Protein AF-A0A351IW22-F1 (afdb_monomer_lite)

Radius of gyration: 21.83 Å; chains: 1; bounding box: 52×50×60 Å

pLDDT: mean 82.29, std 18.1, range [26.94, 98.44]

Secondary structure (DSSP, 8-state):
--TTTT----PPPPPPPPPP----SSSS-PPPHHHHHHHHHSPPPP-HHHHHHHHTTTSSTTTSS-SSS---PPPHHHHHHHHHHHH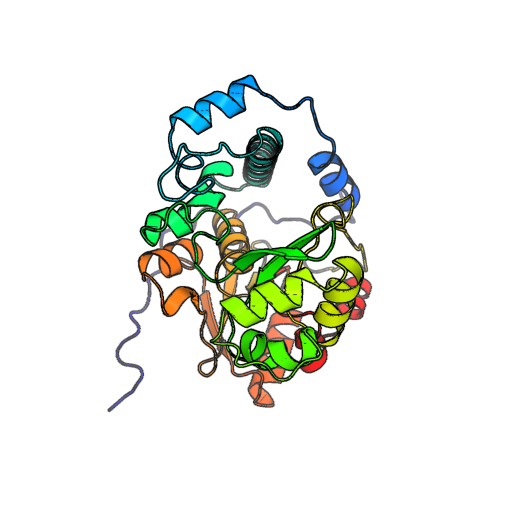HHHHTTPPP--HHHHHHHHHHHTT----TTB-TTSSEEEEEETTEEEEEE--SHHHHHTHHHHHTS---TT-HHHHHHHHTTS-HHHHHHHHHHHT--EE-TT-S-SSS------PPP----SS-EEEE---TTHHHHHHHHHHHTT-EEEEEE-SSS--GGGGS-HHHHHHHHTT-EEEE--TTSHHHHHHHHHHHHH-SEEE--S-THHHHHTT--HHHHHHHT-

Sequence (314 aa):
MDPLRGYSEVRPGPNPAPPRCYRPVGMDGGPDPVRLLEDLLAGGPVDEAGASEICDNGVDDDLTGPADGAARQAPAAIVDVMRRLADHYVALGGDPTDGPALLGERAALAGMGRRGATSVGGNAYLMVAGEGVVCVNLARPDDLAALPALLGADVDPTDWRSVERLIGRLDSAELAGRADLLGVPLGVPGTAPTRPATVTVGGTSPRCSDRPLVVELGSLWAAPLCGDLLRRAGCRVVKVESRARPDGARSGPASFFDLLNTGKESVVVDPSAADGLEAVQRLVSAADVVVESSRPRVMGQWGIDVEALVDAGT

Structure (mmCIF, N/CA/C/O backbone):
data_AF-A0A351IW22-F1
#
_entry.id   AF-A0A351IW22-F1
#
loop_
_atom_site.group_PDB
_atom_site.id
_atom_site.type_symbol
_atom_site.label_atom_id
_atom_site.label_alt_id
_atom_site.label_comp_id
_atom_site.label_asym_id
_atom_site.label_entity_id
_atom_site.label_seq_id
_atom_site.pdbx_PDB_ins_code
_atom_site.Cartn_x
_atom_site.Cartn_y
_atom_site.Cartn_z
_atom_site.occupancy
_atom_site.B_iso_or_equiv
_atom_site.auth_seq_id
_atom_site.auth_comp_id
_atom_site.auth_asym_id
_atom_site.auth_atom_id
_atom_site.pdbx_PDB_model_num
ATOM 1 N N . MET A 1 1 ? 17.469 -17.979 30.697 1.00 37.53 1 MET A N 1
ATOM 2 C CA . MET A 1 1 ? 17.604 -16.578 30.255 1.00 37.53 1 MET A CA 1
ATOM 3 C C . MET A 1 1 ? 16.258 -16.171 29.705 1.00 37.53 1 MET A C 1
ATOM 5 O O . MET A 1 1 ? 15.756 -16.863 28.833 1.00 37.53 1 MET A O 1
ATOM 9 N N . ASP A 1 2 ? 15.647 -15.154 30.297 1.00 32.22 2 ASP A N 1
ATOM 10 C CA . ASP A 1 2 ? 14.326 -14.652 29.924 1.00 32.22 2 ASP A CA 1
ATOM 11 C C . ASP A 1 2 ? 14.422 -13.864 28.598 1.00 32.22 2 ASP A C 1
ATOM 13 O O . ASP A 1 2 ? 15.150 -12.866 28.557 1.00 32.22 2 ASP A O 1
ATOM 17 N N . PRO A 1 3 ? 13.762 -14.307 27.510 1.00 32.28 3 PRO A N 1
ATOM 18 C CA . PRO A 1 3 ? 13.861 -13.680 26.193 1.00 32.28 3 PRO A CA 1
ATOM 19 C C . PRO A 1 3 ? 13.107 -12.341 26.084 1.00 32.28 3 PRO A C 1
ATOM 21 O O . PRO A 1 3 ? 13.107 -11.742 25.013 1.00 32.28 3 PRO A O 1
ATOM 24 N N . LEU A 1 4 ? 12.482 -11.848 27.163 1.00 32.12 4 LEU A N 1
ATOM 25 C CA . LEU A 1 4 ? 11.698 -10.604 27.167 1.00 32.12 4 LEU A CA 1
ATOM 26 C C . LEU A 1 4 ? 12.421 -9.403 27.797 1.00 32.12 4 LEU A C 1
ATOM 28 O O . LEU A 1 4 ? 11.861 -8.311 27.877 1.00 32.12 4 LEU A O 1
ATOM 32 N N . ARG A 1 5 ? 13.687 -9.554 28.203 1.00 28.52 5 ARG A N 1
ATOM 33 C CA . ARG A 1 5 ? 14.433 -8.553 28.989 1.00 28.52 5 ARG A CA 1
ATOM 34 C C . ARG A 1 5 ? 14.930 -7.311 28.215 1.00 28.52 5 ARG A C 1
ATOM 36 O O . ARG A 1 5 ? 15.905 -6.695 28.636 1.00 28.52 5 ARG A O 1
ATOM 43 N N . GLY A 1 6 ? 14.285 -6.948 27.103 1.00 29.22 6 GLY A N 1
ATOM 44 C CA . GLY A 1 6 ? 14.699 -5.851 26.212 1.00 29.22 6 GLY A CA 1
ATOM 45 C C . GLY A 1 6 ? 13.606 -4.859 25.797 1.00 29.22 6 GLY A C 1
ATOM 46 O O . GLY A 1 6 ? 13.921 -3.899 25.103 1.00 29.22 6 GLY A O 1
ATOM 47 N N . TYR A 1 7 ? 12.349 -5.042 26.211 1.00 26.94 7 TYR A N 1
ATOM 48 C CA . TYR A 1 7 ? 11.285 -4.080 25.908 1.00 26.94 7 TYR A CA 1
ATOM 49 C C . TYR A 1 7 ? 11.124 -3.114 27.083 1.00 26.94 7 TYR A C 1
ATOM 51 O O . TYR A 1 7 ? 10.618 -3.483 28.139 1.00 26.94 7 TYR A O 1
ATOM 59 N N . SER A 1 8 ? 11.602 -1.879 26.923 1.00 35.28 8 SER A N 1
ATOM 60 C CA . SER A 1 8 ? 11.309 -0.801 27.867 1.00 35.28 8 SER A CA 1
ATOM 61 C C . SER A 1 8 ? 9.820 -0.471 27.814 1.00 35.28 8 SER A C 1
ATOM 63 O O . SER A 1 8 ? 9.296 -0.204 26.733 1.00 35.28 8 SER A O 1
ATOM 65 N N . GLU A 1 9 ? 9.160 -0.447 28.972 1.00 32.38 9 GLU A N 1
ATOM 66 C CA . GLU A 1 9 ? 7.841 0.165 29.136 1.00 32.38 9 GLU A CA 1
ATOM 67 C C . GLU A 1 9 ? 7.897 1.610 28.618 1.00 32.38 9 GLU A C 1
ATOM 69 O O . GLU A 1 9 ? 8.498 2.493 29.238 1.00 32.38 9 GLU A O 1
ATOM 74 N N . VAL A 1 10 ? 7.302 1.857 27.450 1.00 36.22 10 VAL A N 1
ATOM 75 C CA . VAL A 1 10 ? 7.142 3.210 26.919 1.00 36.22 10 VAL A CA 1
ATOM 76 C C . VAL A 1 10 ? 6.058 3.886 27.749 1.00 36.22 10 VAL A C 1
ATOM 78 O O . VAL A 1 10 ? 4.883 3.531 27.674 1.00 36.22 10 VAL A O 1
ATOM 81 N N . ARG A 1 11 ? 6.459 4.853 28.579 1.00 30.36 11 ARG A N 1
ATOM 82 C CA . ARG A 1 11 ? 5.511 5.713 29.292 1.00 30.36 11 ARG A CA 1
ATOM 83 C C . ARG A 1 11 ? 4.732 6.538 28.261 1.00 30.36 11 ARG A C 1
ATOM 85 O O . ARG A 1 11 ? 5.374 7.197 27.442 1.00 30.36 11 ARG A O 1
ATOM 92 N N . PRO A 1 12 ? 3.389 6.544 28.291 1.00 34.59 12 PRO A N 1
ATOM 93 C CA . PRO A 1 12 ? 2.614 7.395 27.401 1.00 34.59 12 PRO A CA 1
ATOM 94 C C . PRO A 1 12 ? 2.952 8.863 27.688 1.00 34.59 12 PRO A C 1
ATOM 96 O O . PRO A 1 12 ? 2.937 9.300 28.841 1.00 34.59 12 PRO A O 1
ATOM 99 N N . GLY A 1 13 ? 3.294 9.616 26.638 1.00 38.44 13 GLY A N 1
ATOM 100 C CA . GLY A 1 13 ? 3.386 11.074 26.704 1.00 38.44 13 GLY A CA 1
ATOM 101 C C . GLY A 1 13 ? 2.034 11.703 27.079 1.00 38.44 13 GLY A C 1
ATOM 102 O O . GLY A 1 13 ? 1.017 11.003 27.097 1.00 38.44 13 GLY A O 1
ATOM 103 N N . PRO A 1 14 ? 1.995 13.008 27.405 1.00 34.69 14 PRO A N 1
ATOM 104 C CA . PRO A 1 14 ? 0.752 13.688 27.752 1.00 34.69 14 PRO A CA 1
ATOM 105 C C . PRO A 1 14 ? -0.266 13.503 26.624 1.00 34.69 14 PRO A C 1
ATOM 107 O O . PRO A 1 14 ? -0.016 13.874 25.479 1.00 34.69 14 PRO A O 1
ATOM 110 N N . ASN A 1 15 ? -1.389 12.872 26.962 1.00 41.12 15 ASN A N 1
ATOM 111 C CA . ASN A 1 15 ? -2.460 12.579 26.024 1.00 41.12 15 ASN A CA 1
ATOM 112 C C . ASN A 1 15 ? -3.023 13.922 25.521 1.00 41.12 15 ASN A C 1
ATOM 114 O O . ASN A 1 15 ? -3.477 14.711 26.359 1.00 41.12 15 ASN A O 1
ATOM 118 N N . PRO A 1 16 ? -2.985 14.231 24.211 1.00 46.16 16 PRO A N 1
ATOM 119 C CA . PRO A 1 16 ? -3.742 15.361 23.693 1.00 46.16 16 PRO A CA 1
ATOM 120 C C . PRO A 1 16 ? -5.218 15.175 24.065 1.00 46.16 16 PRO A C 1
ATOM 122 O O . PRO A 1 16 ? -5.679 14.048 24.273 1.00 46.16 16 PRO A O 1
ATOM 125 N N . ALA A 1 17 ? -5.949 16.285 24.210 1.00 43.16 17 ALA A N 1
ATOM 126 C CA . ALA A 1 17 ? -7.387 16.228 24.450 1.00 43.16 17 ALA A CA 1
ATOM 127 C C . ALA A 1 17 ? -8.017 15.252 23.440 1.00 43.16 17 ALA A C 1
ATOM 129 O O . ALA A 1 17 ? -7.645 15.307 22.264 1.00 43.16 17 ALA A O 1
ATOM 130 N N . PRO A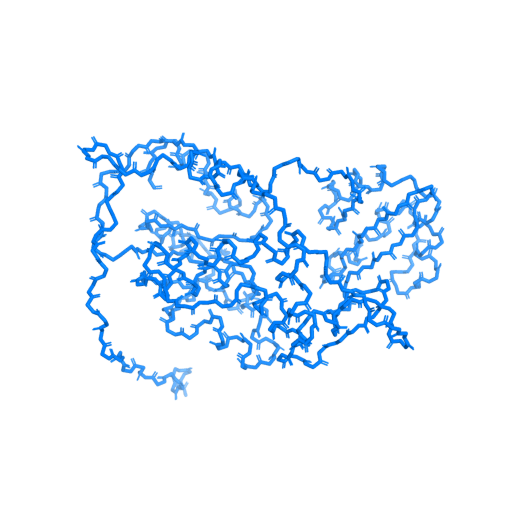 1 18 ? -8.899 14.336 23.882 1.00 40.59 18 PRO A N 1
ATOM 131 C CA . PRO A 1 18 ? -9.458 13.337 22.986 1.00 40.59 18 PRO A CA 1
ATOM 132 C C . PRO A 1 18 ? -10.090 14.056 21.790 1.00 40.59 18 PRO A C 1
ATOM 134 O O . PRO A 1 18 ? -10.769 15.074 21.999 1.00 40.59 18 PRO A O 1
ATOM 137 N N . PRO A 1 19 ? -9.851 13.586 20.551 1.00 44.28 19 PRO A N 1
ATOM 138 C CA . PRO A 1 19 ? -10.550 14.133 19.403 1.00 44.28 19 PRO A CA 1
ATOM 139 C C . PRO A 1 19 ? -12.048 14.075 19.703 1.00 44.28 19 PRO A C 1
ATOM 141 O O . PRO A 1 19 ? -12.539 13.136 20.334 1.00 44.28 19 PRO A O 1
ATOM 144 N N . ARG A 1 20 ? -12.785 15.121 19.319 1.00 46.03 20 ARG A N 1
ATOM 145 C CA . ARG A 1 20 ? -14.245 15.071 19.397 1.00 46.03 20 ARG A CA 1
ATOM 146 C C . ARG A 1 20 ? -14.670 13.833 18.617 1.00 46.03 20 ARG A C 1
ATOM 148 O O . ARG 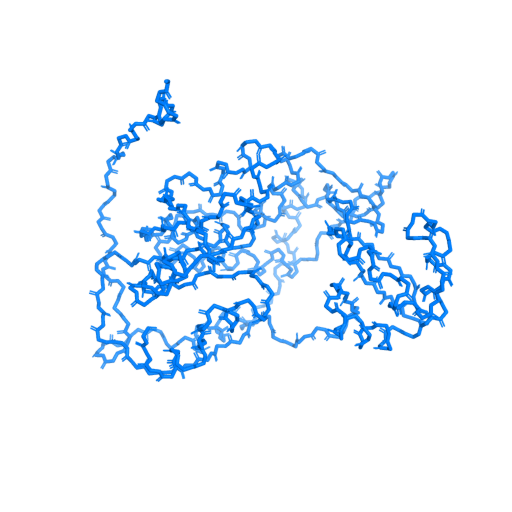A 1 20 ? -14.360 13.758 17.435 1.00 46.03 20 ARG A O 1
ATOM 155 N N . CYS A 1 21 ? -15.314 12.901 19.316 1.00 42.38 21 CYS A N 1
ATOM 156 C CA . CYS A 1 21 ? -15.931 11.682 18.806 1.00 42.38 21 CYS A CA 1
ATOM 157 C C . CYS A 1 21 ? -16.249 11.816 17.307 1.00 42.38 21 CYS A C 1
ATOM 159 O O . CYS A 1 21 ? -17.119 12.612 16.937 1.00 42.38 21 CYS A O 1
ATOM 161 N N . TYR A 1 22 ? -15.518 11.100 16.448 1.00 42.47 22 TYR A N 1
ATOM 162 C CA . TYR A 1 22 ? -15.930 10.954 15.058 1.00 42.47 22 TYR A CA 1
ATOM 163 C C . TYR A 1 22 ? -17.257 10.199 15.098 1.00 42.47 22 TYR A C 1
ATOM 165 O O . TYR A 1 22 ? -17.307 9.049 15.528 1.00 42.47 22 TYR A O 1
ATOM 173 N N . ARG A 1 23 ? -18.349 10.886 14.753 1.00 44.62 23 ARG A N 1
ATOM 174 C CA . ARG A 1 23 ? -19.702 10.325 14.736 1.00 44.62 23 ARG A CA 1
ATOM 175 C C . ARG A 1 23 ? -20.027 9.903 13.299 1.00 44.62 23 ARG A C 1
ATOM 177 O O . ARG A 1 23 ? -20.232 10.794 12.472 1.00 44.62 23 ARG A O 1
ATOM 184 N N . PRO A 1 24 ? -20.085 8.596 12.984 1.00 35.41 24 PRO A N 1
ATOM 185 C CA . PRO A 1 24 ? -20.547 8.123 11.680 1.00 35.41 24 PRO A CA 1
ATOM 186 C C . PRO A 1 24 ? -22.014 8.531 11.450 1.00 35.41 24 PRO A C 1
ATOM 188 O O . PRO A 1 24 ? -22.782 8.695 12.402 1.00 35.41 24 PRO A O 1
ATOM 191 N N . VAL A 1 25 ? -22.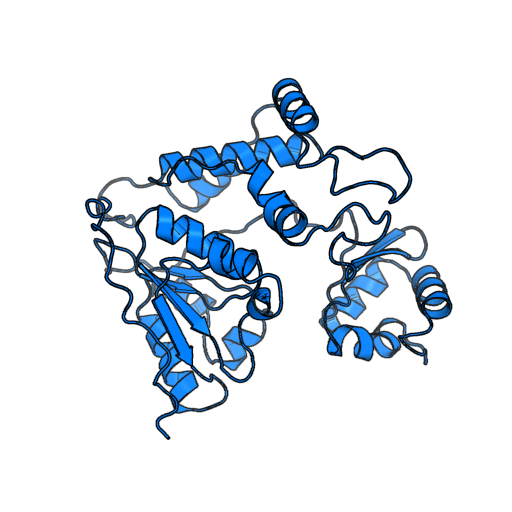419 8.740 10.193 1.00 50.09 25 VAL A N 1
ATOM 192 C CA . VAL A 1 25 ? -23.708 9.376 9.864 1.00 50.09 25 VAL A CA 1
ATOM 193 C C . VAL A 1 25 ? -24.894 8.413 9.912 1.00 50.09 25 VAL A C 1
ATOM 195 O O . VAL A 1 25 ? -24.891 7.345 9.314 1.00 50.09 25 VAL A O 1
ATOM 198 N N . GLY A 1 26 ? -25.944 8.909 10.570 1.00 36.06 26 GLY A N 1
ATOM 199 C CA . GLY A 1 26 ? -27.326 8.420 10.604 1.00 36.06 26 GLY A CA 1
ATOM 200 C C . GLY A 1 26 ? -28.240 9.309 11.464 1.00 36.06 26 GLY A C 1
ATOM 201 O O . GLY A 1 26 ? -29.450 9.103 11.478 1.00 36.06 26 GLY A O 1
ATOM 202 N N . MET A 1 27 ? -27.676 10.307 12.168 1.00 41.50 27 MET A N 1
ATOM 203 C CA . MET A 1 27 ? -28.431 11.185 13.070 1.00 41.50 27 MET A CA 1
ATOM 204 C C . MET A 1 27 ? -28.250 12.699 12.820 1.00 41.50 27 MET A C 1
ATOM 206 O O . MET A 1 27 ? -29.247 13.383 12.965 1.00 41.50 27 MET A O 1
ATOM 210 N N . ASP A 1 28 ? -27.097 13.250 12.378 1.00 37.81 28 ASP A N 1
ATOM 211 C CA . ASP A 1 28 ? -26.916 14.731 12.303 1.00 37.81 28 ASP A CA 1
ATOM 212 C C . ASP A 1 28 ? -25.873 15.266 11.260 1.00 37.81 28 ASP A C 1
ATOM 214 O O . ASP A 1 28 ? -25.008 16.068 11.601 1.00 37.81 28 ASP A O 1
ATOM 218 N N . GLY A 1 29 ? -25.912 14.877 9.974 1.00 47.31 29 GLY A N 1
ATOM 219 C CA . GLY A 1 29 ? -25.274 15.682 8.897 1.00 47.31 29 GLY A CA 1
ATOM 220 C C . GLY A 1 29 ? -23.735 15.672 8.731 1.00 47.31 29 GLY A C 1
ATOM 221 O O . GLY A 1 29 ? -23.162 16.711 8.405 1.00 47.31 29 GLY A O 1
ATOM 222 N N . GLY A 1 30 ? -23.053 14.533 8.901 1.00 47.16 30 GLY A N 1
ATOM 223 C CA . GLY A 1 30 ? -21.652 14.375 8.453 1.00 47.16 30 GLY A CA 1
ATOM 224 C C . GLY A 1 30 ? -21.514 14.184 6.925 1.00 47.16 30 GLY A C 1
ATOM 225 O O . GLY A 1 30 ? -22.526 13.986 6.248 1.00 47.16 30 GLY A O 1
ATOM 226 N N . PRO A 1 31 ? -20.290 14.254 6.360 1.00 55.88 31 PRO A N 1
ATOM 227 C CA . PRO A 1 31 ? -20.078 14.162 4.915 1.00 55.88 31 PRO A CA 1
ATOM 228 C C . PRO A 1 31 ? -20.329 12.738 4.397 1.00 55.88 31 PRO A C 1
ATOM 230 O O . PRO A 1 31 ? -19.833 11.764 4.958 1.00 55.88 31 PRO A O 1
ATOM 233 N N . ASP A 1 32 ? -21.096 12.628 3.312 1.00 72.50 32 ASP A N 1
ATOM 234 C CA . ASP A 1 32 ? -21.257 11.397 2.530 1.00 72.50 32 ASP A CA 1
ATOM 235 C C . ASP A 1 32 ? -19.873 10.949 2.013 1.00 72.50 32 ASP A C 1
ATOM 237 O O . ASP A 1 32 ? -19.195 11.758 1.379 1.00 72.50 32 ASP A O 1
ATOM 241 N N . PRO A 1 33 ? -19.412 9.710 2.283 1.00 75.62 33 PRO A N 1
ATOM 242 C CA . PRO A 1 33 ? -18.072 9.263 1.900 1.00 75.62 33 PRO A CA 1
ATOM 243 C C . PRO A 1 33 ? -17.868 9.218 0.380 1.00 75.62 33 PRO A C 1
ATOM 245 O O . PRO A 1 33 ? -16.750 9.434 -0.088 1.00 75.62 33 PRO A O 1
ATOM 248 N N . VAL A 1 34 ? -18.932 8.985 -0.397 1.00 80.56 34 VAL A N 1
ATOM 249 C CA . VAL A 1 34 ? -18.879 9.074 -1.861 1.00 80.56 34 VAL A CA 1
ATOM 250 C C . VAL A 1 34 ? -18.659 10.524 -2.257 1.00 80.56 34 VAL A C 1
ATOM 252 O O . VAL A 1 34 ? -17.732 10.814 -3.006 1.00 80.56 34 VAL A O 1
ATOM 255 N N . ARG A 1 35 ? -19.441 11.440 -1.682 1.00 78.25 35 ARG A N 1
ATOM 256 C CA . ARG A 1 35 ? -19.297 12.876 -1.932 1.00 78.25 35 ARG A CA 1
ATOM 257 C C . ARG A 1 35 ? -17.943 13.419 -1.479 1.00 78.25 35 ARG A C 1
ATOM 259 O O . ARG A 1 35 ? -17.370 14.236 -2.176 1.00 78.25 35 ARG A O 1
ATOM 266 N N . LEU A 1 36 ? -17.404 12.953 -0.354 1.00 74.19 36 LEU A N 1
ATOM 267 C CA . LEU A 1 36 ? -16.069 13.327 0.111 1.00 74.19 36 LEU A CA 1
ATOM 268 C C . LEU A 1 36 ? -15.004 12.899 -0.900 1.00 74.19 36 LEU A C 1
ATOM 270 O O . LEU A 1 36 ? -14.117 13.685 -1.216 1.00 74.19 36 LEU A O 1
ATOM 274 N N . LEU A 1 37 ? -15.093 11.674 -1.428 1.00 78.38 37 LEU A N 1
ATOM 275 C CA . LEU A 1 37 ? -14.201 11.248 -2.500 1.00 78.38 37 LEU A CA 1
ATOM 276 C C . LEU A 1 37 ? -14.419 12.093 -3.763 1.00 78.38 37 LEU A C 1
ATOM 278 O O . LEU A 1 37 ? -13.447 12.491 -4.392 1.00 78.38 37 LEU A O 1
ATOM 282 N N . GLU A 1 38 ? -15.661 12.389 -4.138 1.00 78.81 38 GLU A N 1
ATOM 283 C CA . GLU A 1 38 ? -15.951 13.261 -5.279 1.00 78.81 38 GLU A CA 1
ATOM 284 C C . GLU A 1 38 ? -15.365 14.661 -5.094 1.00 78.81 38 GLU A C 1
ATOM 286 O O . GLU A 1 38 ? -14.738 15.154 -6.021 1.00 78.81 38 GLU A O 1
ATOM 291 N N . ASP A 1 39 ? -15.480 15.260 -3.910 1.00 74.56 39 ASP A N 1
ATOM 292 C CA . ASP A 1 39 ? -14.909 16.567 -3.574 1.00 74.56 39 ASP A CA 1
ATOM 293 C C . ASP A 1 39 ? -13.367 16.520 -3.600 1.00 74.56 39 ASP A C 1
ATOM 295 O O . ASP A 1 39 ? -12.728 17.432 -4.124 1.00 74.56 39 ASP A O 1
ATOM 299 N N . LEU A 1 40 ? -12.758 15.426 -3.123 1.00 70.50 40 LEU A N 1
ATOM 300 C CA . LEU A 1 40 ? -11.310 15.188 -3.219 1.00 70.50 40 LEU A CA 1
ATOM 301 C C . LEU A 1 40 ? -10.827 15.030 -4.671 1.00 70.50 40 LEU A C 1
ATOM 303 O O . LEU A 1 40 ? -9.698 15.405 -4.994 1.00 70.50 40 LEU A O 1
ATOM 307 N N . LEU A 1 41 ? -11.659 14.448 -5.539 1.00 71.25 41 LEU A N 1
ATOM 308 C CA . LEU A 1 41 ? -11.358 14.212 -6.954 1.00 71.25 41 LEU A CA 1
ATOM 309 C C . LEU A 1 41 ? -11.797 15.355 -7.872 1.00 71.25 41 LEU A C 1
ATOM 311 O O . LEU A 1 41 ? -11.351 15.407 -9.021 1.00 71.25 41 LEU A O 1
ATOM 315 N N . ALA A 1 42 ? -12.662 16.251 -7.399 1.00 69.44 42 ALA A N 1
ATOM 316 C CA . ALA A 1 42 ? -13.115 17.428 -8.115 1.00 69.44 42 ALA A CA 1
ATOM 317 C C . ALA A 1 42 ? -11.927 18.386 -8.260 1.00 69.44 42 ALA A C 1
ATOM 319 O O . ALA A 1 42 ? -11.660 19.240 -7.418 1.00 69.44 42 ALA A O 1
ATOM 320 N N . GLY A 1 43 ? -11.159 18.193 -9.332 1.00 57.94 43 GLY A N 1
ATOM 321 C CA . GLY A 1 43 ? -10.003 19.018 -9.640 1.00 57.94 43 GLY A CA 1
ATOM 322 C C . GLY A 1 43 ? -10.404 20.485 -9.786 1.00 57.94 43 GLY A C 1
ATOM 323 O O . GLY A 1 43 ? -11.250 20.831 -10.611 1.00 57.94 43 GLY A O 1
ATOM 324 N N . GLY A 1 44 ? -9.763 21.353 -9.007 1.00 59.50 44 GLY A N 1
ATOM 325 C CA . GLY A 1 44 ? -9.579 22.743 -9.407 1.00 59.50 44 GLY A CA 1
ATOM 326 C C . GLY A 1 44 ? -8.556 22.834 -10.549 1.00 59.50 44 GLY A C 1
ATOM 327 O O . GLY A 1 44 ? -7.893 21.840 -10.861 1.00 59.50 44 GLY A O 1
ATOM 328 N N . PRO A 1 45 ? -8.408 24.002 -11.197 1.00 59.38 45 PRO A N 1
ATOM 329 C CA . PRO A 1 45 ? -7.279 24.227 -12.095 1.00 59.38 45 PRO A CA 1
ATOM 330 C C . PRO A 1 45 ? -5.969 23.915 -11.358 1.00 59.38 45 PRO A C 1
ATOM 332 O O . PRO A 1 45 ? -5.796 24.329 -10.212 1.00 59.38 45 PRO A O 1
ATOM 335 N N . VAL A 1 46 ? -5.077 23.164 -12.010 1.00 61.56 46 VAL A N 1
ATOM 336 C CA . VAL A 1 46 ? -3.756 22.839 -11.460 1.00 61.56 46 VAL A CA 1
ATOM 337 C C . VAL A 1 46 ? -3.002 24.144 -11.246 1.00 61.56 46 VAL A C 1
ATOM 339 O O . VAL A 1 46 ? -2.827 24.917 -12.189 1.00 61.56 46 VAL A O 1
ATOM 342 N N . ASP A 1 47 ? -2.563 24.396 -10.015 1.00 62.38 47 ASP A N 1
ATOM 343 C CA . ASP A 1 47 ? -1.685 25.526 -9.727 1.00 62.38 47 ASP A CA 1
ATOM 344 C C . ASP A 1 47 ? -0.262 25.212 -10.211 1.00 62.38 47 ASP A C 1
ATOM 346 O O . ASP A 1 47 ? 0.578 24.669 -9.488 1.00 62.38 47 ASP A O 1
ATOM 350 N N . GLU A 1 48 ? 0.002 25.536 -11.476 1.00 57.94 48 GLU A N 1
ATOM 351 C CA . GLU A 1 48 ? 1.323 25.371 -12.087 1.00 57.94 48 GLU A CA 1
ATOM 352 C C . GLU A 1 48 ? 2.393 26.257 -11.418 1.00 57.94 48 GLU A C 1
ATOM 354 O O . GLU A 1 48 ? 3.565 25.880 -11.393 1.00 57.94 48 GLU A O 1
ATOM 359 N N . ALA A 1 49 ? 2.012 27.400 -10.831 1.00 54.44 49 ALA A N 1
ATOM 360 C CA . ALA A 1 49 ? 2.948 28.330 -10.198 1.00 54.44 49 ALA A CA 1
ATOM 361 C C . ALA A 1 49 ? 3.425 27.809 -8.834 1.00 54.44 49 ALA A C 1
ATOM 363 O O . ALA A 1 49 ? 4.630 27.754 -8.581 1.00 54.44 49 ALA A O 1
ATOM 364 N N . GLY A 1 50 ? 2.503 27.337 -7.990 1.00 52.38 50 GLY A N 1
ATOM 365 C CA . GLY A 1 50 ? 2.840 26.714 -6.711 1.00 52.38 50 GLY A CA 1
ATOM 366 C C . GLY A 1 50 ? 3.592 25.388 -6.863 1.00 52.38 50 GLY A C 1
ATOM 367 O O . GLY A 1 50 ? 4.352 25.001 -5.972 1.00 52.38 50 GLY A O 1
ATOM 368 N N . ALA A 1 51 ? 3.399 24.646 -7.959 1.00 48.72 51 ALA A N 1
ATOM 369 C CA . ALA A 1 51 ? 4.161 23.424 -8.244 1.00 48.72 51 ALA A CA 1
ATOM 370 C C . ALA A 1 51 ? 5.648 23.704 -8.545 1.00 48.72 51 ALA A C 1
ATOM 372 O O . ALA A 1 51 ? 6.509 22.914 -8.156 1.00 48.72 51 ALA A O 1
ATOM 373 N N . SER A 1 52 ? 5.962 24.850 -9.160 1.00 50.34 52 SER A N 1
ATOM 374 C CA . SER A 1 52 ? 7.343 25.257 -9.452 1.00 50.34 52 SER A CA 1
ATOM 375 C C . SER A 1 52 ? 8.158 25.569 -8.185 1.00 50.34 52 SER A C 1
ATOM 377 O O . SER A 1 52 ? 9.338 25.240 -8.137 1.00 50.34 52 SER A O 1
ATOM 379 N N . GLU A 1 53 ? 7.550 26.136 -7.135 1.00 50.31 53 GLU A N 1
ATOM 380 C CA . GLU A 1 53 ? 8.253 26.485 -5.882 1.00 50.31 53 GLU A CA 1
ATOM 381 C C . GLU A 1 53 ? 8.699 25.265 -5.046 1.00 50.31 53 GLU A C 1
ATOM 383 O O . GLU A 1 53 ? 9.645 25.365 -4.268 1.00 50.31 53 GLU A O 1
ATOM 388 N N . ILE A 1 54 ? 8.058 24.094 -5.183 1.00 48.34 54 ILE A N 1
ATOM 389 C CA . ILE A 1 54 ? 8.523 22.849 -4.527 1.00 48.34 54 ILE A CA 1
ATOM 390 C C . ILE A 1 54 ? 9.666 22.198 -5.299 1.00 48.34 54 ILE A C 1
ATOM 392 O O . ILE A 1 54 ? 10.555 21.615 -4.676 1.00 48.34 54 ILE A O 1
ATOM 396 N N . CYS A 1 55 ? 9.678 22.339 -6.626 1.00 45.75 55 CYS A N 1
ATOM 397 C CA . CYS A 1 55 ? 10.802 21.885 -7.439 1.00 45.75 55 CYS A CA 1
ATOM 398 C C . CYS A 1 55 ? 12.104 22.566 -6.980 1.00 45.75 55 CYS A C 1
ATOM 400 O O . CYS A 1 55 ? 13.119 21.900 -6.810 1.00 45.75 55 CYS A O 1
ATOM 402 N N . ASP A 1 56 ? 12.039 23.849 -6.612 1.00 44.75 56 ASP A N 1
ATOM 403 C CA . ASP A 1 56 ? 13.187 24.591 -6.071 1.00 44.75 56 ASP A CA 1
ATOM 404 C C . ASP A 1 56 ? 13.600 24.177 -4.638 1.00 44.75 56 ASP A C 1
ATOM 406 O O . ASP A 1 56 ? 14.707 24.498 -4.203 1.00 44.75 56 ASP A O 1
ATOM 410 N N . ASN A 1 57 ? 12.757 23.436 -3.902 1.00 46.72 57 ASN A N 1
ATOM 411 C CA . ASN A 1 57 ? 13.029 22.957 -2.537 1.00 46.72 57 ASN A CA 1
ATOM 412 C C . ASN A 1 57 ? 13.519 21.488 -2.470 1.00 46.72 57 ASN A C 1
ATOM 414 O O . ASN A 1 57 ? 13.734 20.961 -1.377 1.00 46.72 57 ASN A O 1
ATOM 418 N N . GLY A 1 58 ? 13.752 20.833 -3.617 1.00 48.19 58 GLY A N 1
ATOM 419 C CA . GLY A 1 58 ? 14.686 19.700 -3.745 1.00 48.19 58 GLY A CA 1
ATOM 420 C C . GLY A 1 58 ? 14.182 18.281 -3.442 1.00 48.19 58 GLY A C 1
ATOM 421 O O . GLY A 1 58 ? 14.956 17.342 -3.596 1.00 48.19 58 GLY A O 1
ATOM 422 N N . VAL A 1 59 ? 12.921 18.066 -3.046 1.00 51.75 59 VAL A N 1
ATOM 423 C CA . VAL A 1 59 ? 12.444 16.702 -2.709 1.00 51.75 59 VAL A CA 1
ATOM 424 C C . VAL A 1 59 ? 12.091 15.865 -3.954 1.00 51.75 59 VAL A C 1
ATOM 426 O O . VAL A 1 59 ? 12.322 14.657 -3.956 1.00 51.75 59 VAL A O 1
ATOM 429 N N . ASP A 1 60 ? 11.594 16.490 -5.029 1.00 51.75 60 ASP A N 1
ATOM 430 C CA . ASP A 1 60 ? 11.190 15.792 -6.267 1.00 51.75 60 ASP A CA 1
ATOM 431 C C . ASP A 1 60 ? 12.299 15.711 -7.330 1.00 51.75 60 ASP A C 1
ATOM 433 O O . ASP A 1 60 ? 12.398 14.713 -8.055 1.00 51.75 60 ASP A O 1
ATOM 437 N N . ASP A 1 61 ? 13.183 16.712 -7.392 1.00 56.72 61 ASP A N 1
ATOM 438 C CA . ASP A 1 61 ? 14.274 16.764 -8.374 1.00 56.72 61 ASP A CA 1
ATOM 439 C C . ASP A 1 61 ? 15.275 15.602 -8.194 1.00 56.72 61 ASP A C 1
ATOM 441 O O . ASP A 1 61 ? 15.939 15.174 -9.141 1.00 56.72 61 ASP A O 1
ATOM 445 N N . ASP A 1 62 ? 15.339 14.994 -7.009 1.00 69.44 62 ASP A N 1
ATOM 446 C CA . ASP A 1 62 ? 16.283 13.917 -6.698 1.00 69.44 62 ASP A CA 1
ATOM 447 C C . ASP A 1 62 ? 15.773 12.493 -6.954 1.00 69.44 62 ASP A C 1
ATOM 449 O O . ASP A 1 62 ? 16.550 11.534 -6.871 1.00 69.44 62 ASP A O 1
ATOM 453 N N . LEU A 1 63 ? 14.506 12.321 -7.347 1.00 80.94 63 LEU A N 1
ATOM 454 C CA . LEU A 1 63 ? 13.900 10.988 -7.463 1.00 80.94 63 LEU A CA 1
ATOM 455 C C . LEU A 1 63 ? 13.675 10.524 -8.897 1.00 80.94 63 LEU A C 1
ATOM 457 O O . LEU A 1 63 ? 13.752 9.320 -9.163 1.00 80.94 63 LEU A O 1
ATOM 461 N N . THR A 1 64 ? 13.431 11.442 -9.835 1.00 84.75 64 THR A N 1
ATOM 462 C CA . THR A 1 64 ? 13.095 11.071 -11.216 1.00 84.75 64 THR A CA 1
ATOM 463 C C . THR A 1 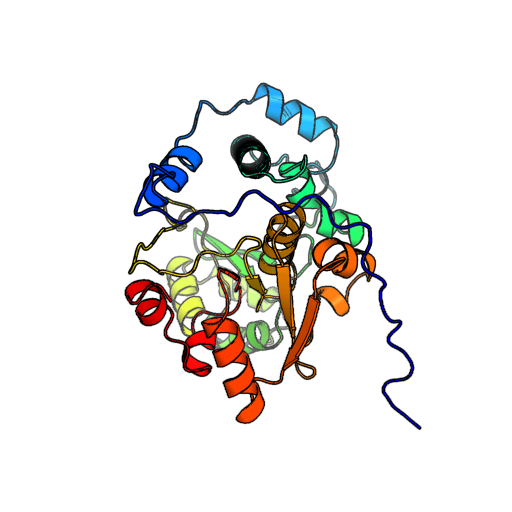64 ? 14.060 11.654 -12.244 1.00 84.75 64 THR A C 1
ATOM 465 O O . THR A 1 64 ? 14.602 12.741 -12.080 1.00 84.75 64 THR A O 1
ATOM 468 N N . GLY A 1 65 ? 14.306 10.907 -13.323 1.00 86.88 65 GLY A N 1
ATOM 469 C CA . GLY A 1 65 ? 15.271 11.259 -14.369 1.00 86.88 65 GLY A CA 1
ATOM 470 C C . GLY A 1 65 ? 16.449 10.279 -14.470 1.00 86.88 65 GLY A C 1
ATOM 471 O O . GLY A 1 65 ? 16.523 9.313 -13.703 1.00 86.88 65 GLY A O 1
ATOM 472 N N . PRO A 1 66 ? 17.350 10.470 -15.453 1.00 88.56 66 PRO A N 1
ATOM 473 C CA . PRO A 1 66 ? 18.562 9.664 -15.598 1.00 88.56 66 PRO A CA 1
ATOM 474 C C . PRO A 1 66 ? 19.473 9.780 -14.367 1.00 88.56 66 PRO A C 1
ATOM 476 O O . PRO A 1 66 ? 19.476 10.805 -13.685 1.00 88.56 66 PRO A O 1
ATOM 479 N N . ALA A 1 67 ? 20.261 8.737 -14.094 1.00 87.62 67 ALA A N 1
ATOM 480 C CA . ALA A 1 67 ? 21.154 8.705 -12.930 1.00 87.62 67 ALA A CA 1
ATOM 481 C C . ALA A 1 67 ? 22.299 9.734 -13.033 1.00 87.62 67 ALA A C 1
ATOM 483 O O . ALA A 1 67 ? 22.723 10.303 -12.034 1.00 87.62 67 ALA A O 1
ATOM 484 N N . ASP A 1 68 ? 22.770 9.984 -14.252 1.00 87.44 68 ASP A N 1
ATOM 485 C CA . ASP A 1 68 ? 23.882 10.865 -14.621 1.00 87.44 68 ASP A CA 1
ATOM 486 C C . ASP A 1 68 ? 23.429 12.117 -15.396 1.00 87.44 68 ASP A C 1
ATOM 488 O O . ASP A 1 68 ? 24.251 12.881 -15.899 1.00 87.44 68 ASP A O 1
ATOM 492 N N . GLY A 1 69 ? 22.115 12.330 -15.500 1.00 84.81 69 GLY A N 1
ATOM 493 C CA . GLY A 1 69 ? 21.513 13.418 -16.265 1.00 84.81 69 GLY A CA 1
ATOM 494 C C . GLY A 1 69 ? 20.755 14.423 -15.405 1.00 84.81 69 GLY A C 1
ATOM 495 O O . GLY A 1 69 ? 20.715 14.338 -14.175 1.00 84.81 69 GLY A O 1
ATOM 496 N N . ALA A 1 70 ? 20.124 15.378 -16.091 1.00 85.19 70 ALA A N 1
ATOM 497 C CA . ALA A 1 70 ? 19.238 16.342 -15.455 1.00 85.19 70 ALA A CA 1
ATOM 498 C C . ALA A 1 70 ? 18.059 15.633 -14.775 1.00 85.19 70 ALA A C 1
ATOM 500 O O . ALA A 1 70 ? 17.465 14.702 -15.333 1.00 85.19 70 ALA A O 1
ATOM 501 N N . ALA A 1 71 ? 17.727 16.115 -13.580 1.00 85.75 71 ALA A N 1
ATOM 502 C CA . ALA A 1 71 ? 16.502 15.773 -12.885 1.00 85.75 71 ALA A CA 1
ATOM 503 C C . ALA A 1 71 ? 15.281 15.975 -13.786 1.00 85.75 71 ALA A C 1
ATOM 505 O O . ALA A 1 71 ? 15.256 16.850 -14.656 1.00 85.75 71 ALA A O 1
ATOM 506 N N . ARG A 1 72 ? 14.260 15.153 -13.568 1.00 84.62 72 ARG A N 1
ATOM 507 C CA . ARG A 1 72 ? 12.923 15.403 -14.092 1.00 84.62 72 ARG A CA 1
ATOM 508 C C . ARG A 1 72 ? 12.039 15.802 -12.921 1.00 84.62 72 ARG A C 1
ATOM 510 O O . ARG A 1 72 ? 12.079 15.170 -11.870 1.00 84.62 72 ARG A O 1
ATOM 517 N N . GLN A 1 73 ? 11.248 16.839 -13.134 1.00 76.38 73 GLN A N 1
ATOM 518 C CA . GLN A 1 73 ? 10.293 17.304 -12.141 1.00 76.38 73 GLN A CA 1
ATOM 519 C C . GLN A 1 73 ? 9.099 16.355 -12.076 1.00 76.38 73 GLN A C 1
ATOM 521 O O . GLN A 1 73 ? 8.681 15.785 -13.095 1.00 76.38 73 GLN A O 1
ATOM 526 N N . ALA A 1 74 ? 8.533 16.206 -10.880 1.00 76.12 74 ALA A N 1
ATOM 527 C CA . ALA A 1 74 ? 7.237 15.571 -10.743 1.00 76.12 74 ALA A CA 1
ATOM 528 C C . ALA A 1 74 ? 6.177 16.394 -11.501 1.00 76.12 74 ALA A C 1
ATOM 530 O O . ALA A 1 74 ? 6.222 17.627 -11.497 1.00 76.12 74 ALA A O 1
ATOM 531 N N . PRO A 1 75 ? 5.201 15.746 -12.160 1.00 78.56 75 PRO A N 1
ATOM 532 C CA . PRO A 1 75 ? 4.092 16.457 -12.776 1.00 78.56 75 PRO A CA 1
ATOM 533 C C . PRO A 1 75 ? 3.376 17.355 -11.758 1.00 78.56 75 PRO A C 1
ATOM 535 O O . PRO A 1 75 ? 2.943 16.868 -10.713 1.00 78.56 75 PRO A O 1
ATOM 538 N N . ALA A 1 76 ? 3.178 18.634 -12.095 1.00 79.06 76 ALA A N 1
ATOM 539 C CA . ALA A 1 76 ? 2.526 19.621 -11.226 1.00 79.06 76 ALA A CA 1
ATOM 540 C C . ALA A 1 76 ? 1.183 19.133 -10.657 1.00 79.06 76 ALA A C 1
ATOM 542 O O . ALA A 1 76 ? 0.888 19.332 -9.483 1.00 79.06 76 ALA A O 1
ATOM 543 N N . ALA A 1 77 ? 0.408 18.408 -11.469 1.00 77.50 77 ALA A N 1
ATOM 544 C CA . ALA A 1 77 ? -0.857 17.814 -11.054 1.00 77.50 77 ALA A CA 1
ATOM 545 C C . ALA A 1 77 ? -0.718 16.834 -9.872 1.00 77.50 77 ALA A C 1
ATOM 547 O O . ALA A 1 77 ? -1.606 16.778 -9.026 1.00 77.50 77 ALA A O 1
ATOM 548 N N . ILE A 1 78 ? 0.379 16.073 -9.783 1.00 78.38 78 ILE A N 1
ATOM 549 C CA . ILE A 1 78 ? 0.618 15.148 -8.663 1.00 78.38 78 ILE A CA 1
ATOM 550 C C . ILE A 1 78 ? 0.903 15.940 -7.386 1.00 78.38 78 ILE A C 1
ATOM 552 O O . ILE A 1 78 ? 0.278 15.680 -6.359 1.00 78.38 78 ILE A O 1
ATOM 556 N N . VAL A 1 79 ? 1.800 16.926 -7.462 1.00 80.19 79 VAL A N 1
ATOM 557 C CA . VAL A 1 79 ? 2.168 17.795 -6.330 1.00 80.19 79 VAL A CA 1
ATOM 558 C C . VAL A 1 79 ? 0.933 18.506 -5.773 1.00 80.19 79 VAL A C 1
ATOM 560 O O . VAL A 1 79 ? 0.684 18.508 -4.569 1.00 80.19 79 VAL A O 1
ATOM 563 N N . ASP A 1 80 ? 0.120 19.060 -6.664 1.00 81.38 80 ASP A N 1
ATOM 564 C CA . ASP A 1 80 ? -1.116 19.768 -6.349 1.00 81.38 80 ASP A CA 1
ATOM 565 C C . ASP A 1 80 ? -2.172 18.854 -5.691 1.00 81.38 80 ASP A C 1
ATOM 567 O O . ASP A 1 80 ? -2.775 19.212 -4.677 1.00 81.38 80 ASP A O 1
ATOM 571 N N . VAL A 1 81 ? -2.338 17.618 -6.181 1.00 80.75 81 VAL A N 1
ATOM 572 C CA . VAL A 1 81 ? -3.195 16.616 -5.522 1.00 80.75 81 VAL A CA 1
ATOM 573 C C . VAL A 1 81 ? -2.683 16.271 -4.121 1.00 80.75 81 VAL A C 1
ATOM 575 O O . VAL A 1 81 ? -3.486 16.205 -3.191 1.00 80.75 81 VAL A O 1
ATOM 578 N N . MET A 1 82 ? -1.373 16.087 -3.933 1.00 84.94 82 MET A N 1
ATOM 579 C CA . MET A 1 82 ? -0.813 15.777 -2.610 1.00 84.94 82 MET A CA 1
ATOM 580 C C . MET A 1 82 ? -1.026 16.910 -1.604 1.00 84.94 82 MET A C 1
ATOM 582 O O . MET A 1 82 ? -1.355 16.640 -0.449 1.00 84.94 82 MET A O 1
ATOM 586 N N . ARG A 1 83 ? -0.895 18.173 -2.032 1.00 85.38 83 ARG A N 1
ATOM 587 C CA . ARG A 1 83 ? -1.206 19.333 -1.182 1.00 85.38 83 ARG A CA 1
ATOM 588 C C . ARG A 1 83 ? -2.668 19.350 -0.763 1.00 85.38 83 ARG A C 1
ATOM 590 O O . ARG A 1 83 ? -2.952 19.415 0.428 1.00 85.38 83 ARG A O 1
ATOM 597 N N . ARG A 1 84 ? -3.590 19.190 -1.718 1.00 83.88 84 ARG A N 1
ATOM 598 C CA . ARG A 1 84 ? -5.023 19.117 -1.405 1.00 83.88 84 ARG A CA 1
ATOM 599 C C . ARG A 1 84 ? -5.334 17.994 -0.424 1.00 83.88 84 ARG A C 1
ATOM 601 O O . ARG A 1 84 ? -6.110 18.207 0.501 1.00 83.88 84 ARG A O 1
ATOM 608 N N . LEU A 1 85 ? -4.744 16.811 -0.595 1.00 85.81 85 LEU A N 1
ATOM 609 C CA . LEU A 1 85 ? -4.938 15.702 0.344 1.00 85.81 85 LEU A CA 1
ATOM 610 C C . LEU A 1 85 ? -4.437 16.051 1.752 1.00 85.81 85 LEU A C 1
ATOM 612 O O . LEU A 1 85 ? -5.116 15.733 2.728 1.00 85.81 85 LEU A O 1
ATOM 616 N N . ALA A 1 86 ? -3.299 16.738 1.864 1.00 89.12 86 ALA A N 1
ATOM 617 C CA . ALA A 1 86 ? -2.780 17.204 3.146 1.00 89.12 86 ALA A CA 1
ATOM 618 C C . ALA A 1 86 ? -3.697 18.255 3.800 1.00 89.12 86 ALA A C 1
ATOM 620 O O . ALA A 1 86 ? -3.978 18.154 4.993 1.00 89.12 86 ALA A O 1
ATOM 621 N N . ASP A 1 87 ? -4.239 19.200 3.026 1.00 86.94 87 ASP A N 1
ATOM 622 C CA . ASP A 1 87 ? -5.198 20.194 3.526 1.00 86.94 87 ASP A CA 1
ATOM 623 C C . ASP A 1 87 ? -6.477 19.532 4.060 1.00 86.94 87 ASP A C 1
ATOM 625 O O . ASP A 1 87 ? -6.967 19.885 5.134 1.00 86.94 87 ASP A O 1
ATOM 629 N N . HIS A 1 88 ? -6.999 18.525 3.351 1.00 85.12 88 HIS A N 1
ATOM 630 C CA . HIS A 1 88 ? -8.161 17.760 3.810 1.00 85.12 88 HIS A CA 1
ATOM 631 C C . HIS A 1 88 ? -7.851 16.954 5.073 1.00 85.12 88 HIS A C 1
ATOM 633 O O . HIS A 1 88 ? -8.672 16.908 5.988 1.00 85.12 88 HIS A O 1
ATOM 639 N N . TYR A 1 89 ? -6.666 16.350 5.157 1.00 88.06 89 TYR A N 1
ATOM 640 C CA . TYR A 1 89 ? -6.211 15.670 6.366 1.00 88.06 89 TYR A CA 1
ATOM 641 C C . TYR A 1 89 ? -6.189 16.621 7.575 1.00 88.06 89 TYR A C 1
ATOM 643 O O . TYR A 1 89 ? -6.741 16.291 8.626 1.00 88.06 89 TYR A O 1
ATOM 651 N N . VAL A 1 90 ? -5.644 17.831 7.413 1.00 89.44 90 VAL A N 1
ATOM 652 C CA . VAL A 1 90 ? -5.645 18.864 8.463 1.00 89.44 90 VAL A CA 1
ATOM 653 C C . VAL A 1 90 ? -7.072 19.292 8.820 1.00 89.44 90 VAL A C 1
ATOM 655 O O . VAL A 1 90 ? -7.414 19.392 9.999 1.00 89.44 90 VAL A O 1
ATOM 658 N N . ALA A 1 91 ? -7.942 19.485 7.825 1.00 84.00 91 ALA A N 1
ATOM 659 C CA . ALA A 1 91 ? -9.346 19.836 8.047 1.00 84.00 91 ALA A CA 1
ATOM 660 C C . ALA A 1 91 ? -10.122 18.759 8.833 1.00 84.00 91 ALA A C 1
ATOM 662 O O . ALA A 1 91 ? -11.063 19.084 9.559 1.00 84.00 91 ALA A O 1
ATOM 663 N N . LEU A 1 92 ? -9.704 17.493 8.734 1.00 79.81 92 LEU A N 1
ATOM 664 C CA . LEU A 1 92 ? -10.253 16.361 9.489 1.00 79.81 92 LEU A CA 1
ATOM 665 C C . LEU A 1 92 ? -9.654 16.212 10.901 1.00 79.81 92 LEU A C 1
ATOM 667 O O . LEU A 1 92 ? -9.963 15.246 11.597 1.00 79.81 92 LEU A O 1
ATOM 671 N N . GLY A 1 93 ? -8.837 17.167 11.353 1.00 82.94 93 GLY A N 1
ATOM 672 C CA . GLY A 1 93 ? -8.214 17.155 12.679 1.00 82.94 93 GLY A CA 1
ATOM 673 C C . GLY A 1 93 ? -6.810 16.553 12.705 1.00 82.94 93 GLY A C 1
ATOM 674 O O . GLY A 1 93 ? -6.265 16.334 13.787 1.00 82.94 93 GLY A O 1
ATOM 675 N N . GLY A 1 94 ? -6.225 16.300 11.534 1.00 89.31 94 GLY A N 1
ATOM 676 C CA . GLY A 1 94 ? -4.804 16.031 11.390 1.00 89.31 94 GLY A CA 1
ATOM 677 C C . GLY A 1 94 ? -3.936 17.235 11.760 1.00 89.31 94 GLY A C 1
ATOM 678 O O . GLY A 1 94 ? -4.378 18.384 11.797 1.00 89.31 94 GLY A O 1
ATOM 679 N N . ASP A 1 95 ? -2.667 16.970 12.033 1.00 92.06 95 ASP A N 1
ATOM 680 C CA . ASP A 1 95 ? -1.638 17.987 12.224 1.00 92.06 95 ASP A CA 1
ATOM 681 C C . ASP A 1 95 ? -1.070 18.494 10.879 1.00 92.06 95 ASP A C 1
ATOM 683 O O . ASP A 1 95 ? -1.167 17.805 9.861 1.00 92.06 95 ASP A O 1
ATOM 687 N N . PRO A 1 96 ? -0.456 19.692 10.832 1.00 93.50 96 PRO A N 1
ATOM 688 C CA . PRO A 1 96 ? 0.151 20.206 9.605 1.00 93.50 96 PRO A CA 1
ATOM 689 C C . PRO A 1 96 ? 1.107 19.189 8.966 1.00 93.50 96 PRO A C 1
ATOM 691 O O . PRO A 1 96 ? 1.974 18.639 9.644 1.00 93.50 96 PRO A O 1
ATOM 694 N N . THR A 1 97 ? 0.930 18.927 7.670 1.00 89.50 97 THR A N 1
ATOM 695 C CA . THR A 1 97 ? 1.664 17.889 6.934 1.00 89.50 97 THR A CA 1
ATOM 696 C C . THR A 1 97 ? 2.038 18.389 5.547 1.00 89.50 97 THR A C 1
ATOM 698 O O . THR A 1 97 ? 1.204 18.953 4.845 1.00 89.50 97 THR A O 1
ATOM 701 N N . ASP A 1 98 ? 3.282 18.155 5.140 1.00 89.56 98 ASP A N 1
ATOM 702 C CA . ASP A 1 98 ? 3.750 18.429 3.782 1.00 89.56 98 ASP A CA 1
ATOM 703 C C . ASP A 1 98 ? 3.514 17.193 2.903 1.00 89.56 98 ASP A C 1
ATOM 705 O O . ASP A 1 98 ? 4.287 16.236 2.918 1.00 89.56 98 ASP A O 1
ATOM 709 N N . GLY A 1 99 ? 2.391 17.189 2.178 1.00 87.06 99 GLY A N 1
ATOM 710 C CA . GLY A 1 99 ? 1.981 16.070 1.325 1.00 87.06 99 GLY A CA 1
ATOM 711 C C . GLY A 1 99 ? 3.035 15.672 0.281 1.00 87.06 99 GLY A C 1
ATOM 712 O O . GLY A 1 99 ? 3.398 14.497 0.224 1.00 87.06 99 GLY A O 1
ATOM 713 N N . PRO A 1 100 ? 3.544 16.609 -0.540 1.00 83.38 100 PRO A N 1
ATOM 714 C CA . PRO A 1 100 ? 4.625 16.328 -1.482 1.00 83.38 100 PRO A CA 1
ATOM 715 C C . PRO A 1 100 ? 5.890 15.769 -0.821 1.00 83.38 100 PRO A C 1
ATOM 717 O O . PRO A 1 100 ? 6.437 14.784 -1.316 1.00 83.38 100 PRO A O 1
ATOM 720 N N . ALA A 1 101 ? 6.324 16.320 0.319 1.00 83.50 101 ALA A N 1
ATOM 721 C CA . ALA A 1 101 ? 7.527 15.827 0.993 1.00 83.50 101 ALA A CA 1
ATOM 722 C C . ALA A 1 101 ? 7.413 14.347 1.402 1.00 83.50 101 ALA A C 1
ATOM 724 O O . ALA A 1 101 ? 8.371 13.585 1.228 1.00 83.50 101 ALA A O 1
ATOM 725 N N . LEU A 1 102 ? 6.225 13.907 1.846 1.00 83.94 102 LEU A N 1
ATOM 726 C CA . LEU A 1 102 ? 5.968 12.505 2.194 1.00 83.94 102 LEU A CA 1
ATOM 727 C C . LEU A 1 102 ? 6.271 11.538 1.036 1.00 83.94 102 LEU A C 1
ATOM 729 O O . LEU A 1 102 ? 6.636 10.394 1.288 1.00 83.94 102 LEU A O 1
ATOM 733 N N . LEU A 1 103 ? 6.164 11.948 -0.234 1.00 77.38 103 LEU A N 1
ATOM 734 C CA . LEU A 1 103 ? 6.483 11.062 -1.363 1.00 77.38 103 LEU A CA 1
ATOM 735 C C . LEU A 1 103 ? 7.975 10.693 -1.427 1.00 77.38 103 LEU A C 1
ATOM 737 O O . LEU A 1 103 ? 8.318 9.595 -1.877 1.00 77.38 103 LEU A O 1
ATOM 741 N N . GLY A 1 104 ? 8.857 11.587 -0.967 1.00 80.75 104 GLY A N 1
ATOM 742 C CA . GLY A 1 104 ? 10.310 11.438 -1.067 1.00 80.75 104 GLY A CA 1
ATOM 743 C C . GLY A 1 104 ? 11.019 10.992 0.210 1.00 80.75 104 GLY A C 1
ATOM 744 O O . GLY A 1 104 ? 12.165 10.540 0.144 1.00 80.75 104 GLY A O 1
ATOM 745 N N . GLU A 1 105 ? 10.357 11.044 1.366 1.00 85.25 105 GLU A N 1
ATOM 746 C CA . GLU A 1 105 ? 10.971 10.778 2.675 1.00 85.25 105 GLU A CA 1
ATOM 747 C C . GLU A 1 105 ? 11.688 9.424 2.763 1.00 85.25 105 GLU A C 1
ATOM 749 O O . GLU A 1 105 ? 12.791 9.340 3.312 1.00 85.25 105 GLU A O 1
ATOM 754 N N . ARG A 1 106 ? 11.124 8.359 2.171 1.00 85.81 106 ARG A N 1
ATOM 755 C CA . ARG A 1 106 ? 11.791 7.044 2.134 1.00 85.81 106 ARG A CA 1
ATOM 756 C C . ARG A 1 106 ? 13.159 7.125 1.482 1.00 85.81 106 ARG A C 1
ATOM 758 O O . ARG A 1 106 ? 14.120 6.527 1.964 1.00 85.81 106 ARG A O 1
ATOM 765 N N . ALA A 1 107 ? 13.196 7.772 0.324 1.00 85.81 107 ALA A N 1
ATOM 766 C CA . ALA A 1 107 ? 14.378 7.841 -0.504 1.00 85.81 107 ALA A CA 1
ATOM 767 C C . ALA A 1 107 ? 15.428 8.720 0.174 1.00 85.81 107 ALA A C 1
ATOM 769 O O . ALA A 1 107 ? 16.573 8.291 0.281 1.00 85.81 107 ALA A O 1
ATOM 770 N N . ALA A 1 108 ? 15.014 9.851 0.752 1.00 85.50 108 ALA A N 1
ATOM 771 C CA . ALA A 1 108 ? 15.882 10.713 1.546 1.00 85.50 108 ALA A CA 1
ATOM 772 C C . ALA A 1 108 ? 16.510 9.962 2.736 1.00 85.50 108 ALA A C 1
ATOM 774 O O . ALA A 1 108 ? 17.732 9.943 2.885 1.00 85.50 108 ALA A O 1
ATOM 775 N N . LEU A 1 109 ? 15.702 9.262 3.542 1.00 85.62 109 LEU A N 1
ATOM 776 C CA . LEU A 1 109 ? 16.185 8.496 4.700 1.00 85.62 109 LEU A CA 1
ATOM 777 C C . LEU A 1 109 ? 17.109 7.337 4.322 1.00 85.62 109 LEU A C 1
ATOM 779 O O . LEU A 1 109 ? 17.994 6.970 5.097 1.00 85.62 109 LEU A O 1
ATOM 783 N N . ALA A 1 110 ? 16.894 6.738 3.153 1.00 84.44 110 ALA A N 1
ATOM 784 C CA . ALA A 1 110 ? 17.696 5.625 2.668 1.00 84.44 110 ALA A CA 1
ATOM 785 C C . ALA A 1 110 ? 18.862 6.052 1.758 1.00 84.44 110 ALA A C 1
ATOM 787 O O . ALA A 1 110 ? 19.564 5.180 1.246 1.00 84.44 110 ALA A O 1
ATOM 788 N N . GLY A 1 111 ? 19.068 7.358 1.541 1.00 86.94 111 GLY A N 1
ATOM 789 C CA . GLY A 1 111 ? 20.096 7.878 0.633 1.00 86.94 111 GLY A CA 1
ATOM 790 C C . GLY A 1 111 ? 19.930 7.391 -0.811 1.00 86.94 111 GLY A C 1
ATOM 791 O O . GLY A 1 111 ? 20.917 7.154 -1.505 1.00 86.94 111 GLY A O 1
ATOM 792 N N . MET A 1 112 ? 18.689 7.163 -1.244 1.00 88.31 112 MET A N 1
ATOM 793 C CA . MET A 1 112 ? 18.359 6.739 -2.602 1.00 88.31 112 MET A CA 1
ATOM 794 C C . MET A 1 112 ? 18.156 7.962 -3.497 1.00 88.31 112 MET A C 1
ATOM 796 O O . MET A 1 112 ? 17.641 8.981 -3.052 1.00 88.31 112 MET A O 1
ATOM 800 N N . GLY A 1 113 ? 18.499 7.826 -4.775 1.00 88.06 113 GLY A N 1
ATOM 801 C CA . GLY A 1 113 ? 18.301 8.874 -5.775 1.00 88.06 113 GLY A CA 1
ATOM 802 C C . GLY A 1 113 ? 17.950 8.302 -7.143 1.00 88.06 113 GLY A C 1
ATOM 803 O O . GLY A 1 113 ? 17.660 7.109 -7.271 1.00 88.06 113 GLY A O 1
ATOM 804 N N . ARG A 1 114 ? 17.988 9.159 -8.166 1.00 91.00 114 ARG A N 1
ATOM 805 C CA . ARG A 1 114 ? 17.631 8.856 -9.563 1.00 91.00 114 ARG A CA 1
ATOM 806 C C . ARG A 1 114 ? 18.341 7.619 -10.128 1.00 91.00 114 ARG A C 1
ATOM 808 O O . ARG A 1 114 ? 19.552 7.457 -9.985 1.00 91.00 114 ARG A O 1
ATOM 815 N N . ARG A 1 115 ? 17.592 6.762 -10.838 1.00 92.75 115 ARG A N 1
ATOM 816 C CA . ARG A 1 115 ? 18.116 5.547 -11.511 1.00 92.75 115 ARG A CA 1
ATOM 817 C C . ARG A 1 115 ? 17.553 5.335 -12.923 1.00 92.75 115 ARG A C 1
ATOM 819 O O . ARG A 1 115 ? 17.517 4.210 -13.421 1.00 92.75 115 ARG A O 1
ATOM 826 N N . GLY A 1 116 ? 17.127 6.406 -13.596 1.00 91.75 116 GLY A N 1
ATOM 827 C CA . GLY A 1 116 ? 16.637 6.344 -14.974 1.00 91.75 116 GLY A CA 1
ATOM 828 C C . GLY A 1 116 ? 15.397 5.462 -15.116 1.00 91.75 116 GLY A C 1
ATOM 829 O O . GLY A 1 116 ? 14.348 5.766 -14.558 1.00 91.75 116 GLY A O 1
ATOM 830 N N . ALA A 1 117 ? 15.522 4.375 -15.879 1.00 91.75 117 ALA A N 1
ATOM 831 C CA . ALA A 1 117 ? 14.445 3.410 -16.104 1.00 91.75 117 ALA A CA 1
ATOM 832 C C . ALA A 1 117 ? 14.227 2.444 -14.924 1.00 91.75 117 ALA A C 1
ATOM 834 O O . ALA A 1 117 ? 13.341 1.602 -14.978 1.00 91.75 117 ALA A O 1
ATOM 835 N N . THR A 1 118 ? 15.023 2.539 -13.860 1.00 93.06 118 THR A N 1
ATOM 836 C CA . THR A 1 118 ? 14.849 1.748 -12.638 1.00 93.06 118 THR A CA 1
ATOM 837 C C . THR A 1 118 ? 14.303 2.642 -11.527 1.00 93.06 118 THR A C 1
ATOM 839 O O . THR A 1 118 ? 14.696 3.801 -11.407 1.00 93.06 118 THR A O 1
ATOM 842 N N . SER A 1 119 ? 13.402 2.124 -10.693 1.00 92.19 119 SER A N 1
ATOM 843 C CA . SER A 1 119 ? 12.944 2.838 -9.500 1.00 92.19 119 SER A CA 1
ATOM 844 C C . SER A 1 119 ? 14.103 3.108 -8.540 1.00 92.19 119 SER A C 1
ATOM 846 O O . SER A 1 119 ? 15.072 2.348 -8.484 1.00 92.19 119 SER A O 1
ATOM 848 N N . VAL A 1 120 ? 13.986 4.160 -7.724 1.00 89.62 120 VAL A N 1
ATOM 849 C CA . VAL A 1 120 ? 15.005 4.531 -6.720 1.00 89.62 120 VAL A CA 1
ATOM 850 C C . VAL A 1 120 ? 15.347 3.360 -5.785 1.00 89.62 120 VAL A C 1
ATOM 852 O O . VAL A 1 120 ? 16.512 3.104 -5.485 1.00 89.62 120 VAL A O 1
ATOM 855 N N . GLY A 1 121 ? 14.341 2.550 -5.435 1.00 87.94 121 GLY A N 1
ATOM 856 C CA . GLY A 1 121 ? 14.498 1.341 -4.626 1.00 87.94 121 GLY A CA 1
ATOM 857 C C . GLY A 1 121 ? 15.144 0.153 -5.348 1.00 87.94 121 GLY A C 1
ATOM 858 O O . GLY A 1 121 ? 15.460 -0.833 -4.694 1.00 87.94 121 GLY A O 1
ATOM 859 N N . GLY A 1 122 ? 15.346 0.221 -6.667 1.00 91.31 122 GLY A N 1
ATOM 860 C CA . GLY A 1 122 ? 16.106 -0.767 -7.438 1.00 91.31 122 GLY A CA 1
ATOM 861 C C . GLY A 1 122 ? 15.351 -2.014 -7.883 1.00 91.31 122 GLY A C 1
ATOM 862 O O . GLY A 1 122 ? 15.983 -2.906 -8.429 1.00 91.31 122 GLY A O 1
ATOM 863 N N . ASN A 1 123 ? 14.041 -2.093 -7.641 1.00 92.50 123 ASN A N 1
ATOM 864 C CA . ASN A 1 123 ? 13.268 -3.325 -7.847 1.00 92.50 123 ASN A CA 1
ATOM 865 C C . ASN A 1 123 ? 12.215 -3.224 -8.952 1.00 92.50 123 ASN A C 1
ATOM 867 O O . ASN A 1 123 ? 11.617 -4.232 -9.309 1.00 92.50 123 ASN A O 1
ATOM 871 N N . ALA A 1 124 ? 11.939 -2.018 -9.450 1.00 94.75 124 ALA A N 1
ATOM 872 C CA . ALA A 1 124 ? 10.967 -1.817 -10.517 1.00 94.75 124 ALA A CA 1
ATOM 873 C C . ALA A 1 124 ? 11.649 -1.230 -11.744 1.00 94.75 124 ALA A C 1
ATOM 875 O O . ALA A 1 124 ? 12.507 -0.360 -11.599 1.00 94.75 124 ALA A O 1
ATOM 876 N N . TYR A 1 125 ? 11.258 -1.701 -12.921 1.00 94.56 125 TYR A N 1
ATOM 877 C CA . TYR A 1 125 ? 11.952 -1.454 -14.176 1.00 94.56 125 TYR A CA 1
ATOM 878 C C . TYR A 1 125 ? 10.954 -1.053 -15.255 1.00 94.56 125 TYR A C 1
ATOM 880 O O . TYR A 1 125 ? 9.995 -1.777 -15.520 1.00 94.56 125 TYR A O 1
ATOM 888 N N . LEU A 1 126 ? 11.201 0.091 -15.886 1.00 94.12 126 LEU A N 1
ATOM 889 C CA . LEU A 1 126 ? 10.534 0.528 -17.103 1.00 94.12 126 LEU A CA 1
ATOM 890 C C . LEU A 1 126 ? 11.222 -0.112 -18.305 1.00 94.12 126 LEU A C 1
ATOM 892 O O . LEU A 1 126 ? 12.422 0.065 -18.511 1.00 94.12 126 LEU A O 1
ATOM 896 N N . MET A 1 127 ? 10.454 -0.842 -19.102 1.00 94.75 127 MET A N 1
ATOM 897 C CA . MET A 1 127 ? 10.957 -1.630 -20.221 1.00 94.75 127 MET A CA 1
ATOM 898 C C . MET A 1 127 ? 10.087 -1.459 -21.451 1.00 94.75 127 MET A C 1
ATOM 900 O O . MET A 1 127 ? 8.872 -1.305 -21.346 1.00 94.75 127 MET A O 1
ATOM 904 N N . VAL A 1 128 ? 10.709 -1.543 -22.622 1.00 95.81 128 VAL A N 1
ATOM 905 C CA . VAL A 1 128 ? 9.991 -1.622 -23.896 1.00 95.81 128 VAL A CA 1
ATOM 906 C C . VAL A 1 128 ? 9.457 -3.044 -24.069 1.00 95.81 128 VAL A C 1
ATOM 908 O O . VAL A 1 128 ? 10.221 -4.000 -23.941 1.00 95.81 128 VAL A O 1
ATOM 911 N N . ALA A 1 129 ? 8.164 -3.173 -24.363 1.00 95.94 129 ALA A N 1
ATOM 912 C CA . ALA A 1 129 ? 7.483 -4.436 -24.640 1.00 95.94 129 ALA A CA 1
ATOM 913 C C . ALA A 1 129 ? 6.663 -4.291 -25.928 1.00 95.94 129 ALA A C 1
ATOM 915 O O . ALA A 1 129 ? 5.645 -3.592 -25.942 1.00 95.94 129 ALA A O 1
ATOM 916 N N . GLY A 1 130 ? 7.140 -4.893 -27.021 1.00 92.06 130 GLY A N 1
ATOM 917 C CA . GLY A 1 130 ? 6.574 -4.680 -28.351 1.00 92.06 130 GLY A CA 1
ATOM 918 C C . GLY A 1 130 ? 6.621 -3.198 -28.730 1.00 92.06 130 GLY A C 1
ATOM 919 O O . GLY A 1 130 ? 7.675 -2.570 -28.658 1.00 92.06 130 GLY A O 1
ATOM 920 N N . GLU A 1 131 ? 5.464 -2.636 -29.082 1.00 88.56 131 GLU A N 1
ATOM 921 C CA . GLU A 1 131 ? 5.294 -1.202 -29.378 1.00 88.56 131 GLU A CA 1
ATOM 922 C C . GLU A 1 131 ? 5.002 -0.354 -28.120 1.00 88.56 131 GLU A C 1
ATOM 924 O O . GLU A 1 131 ? 4.852 0.866 -28.200 1.00 88.56 131 GLU A O 1
ATOM 929 N N . GLY A 1 132 ? 4.874 -0.990 -26.952 1.00 92.06 132 GLY A N 1
ATOM 930 C CA . GLY A 1 132 ? 4.494 -0.356 -25.695 1.00 92.06 132 GLY A CA 1
ATOM 931 C C . GLY A 1 132 ? 5.621 -0.287 -24.666 1.00 92.06 132 GLY A C 1
ATOM 932 O O . GLY A 1 132 ? 6.767 -0.676 -24.893 1.00 92.06 132 GLY A O 1
ATOM 933 N N . VAL A 1 133 ? 5.260 0.202 -23.481 1.00 95.31 133 VAL A N 1
ATOM 934 C CA . VAL A 1 133 ? 6.121 0.218 -22.295 1.00 95.31 133 VAL A CA 1
ATOM 935 C C . VAL A 1 133 ? 5.427 -0.558 -21.186 1.00 95.31 133 VAL A C 1
ATOM 937 O O . VAL A 1 133 ? 4.205 -0.513 -21.062 1.00 95.31 133 VAL A O 1
ATOM 940 N N . VAL A 1 134 ? 6.203 -1.248 -20.362 1.00 97.00 134 VAL A N 1
ATOM 941 C CA . VAL A 1 134 ? 5.737 -1.880 -19.127 1.00 97.00 134 VAL A CA 1
ATOM 942 C C . VAL A 1 134 ? 6.605 -1.442 -17.958 1.00 97.00 134 VAL A C 1
ATOM 944 O O . VAL A 1 134 ? 7.788 -1.153 -18.123 1.00 97.00 134 VAL A O 1
ATOM 947 N N . CYS A 1 135 ? 6.017 -1.395 -16.769 1.00 96.44 135 CYS A N 1
ATOM 948 C CA . CYS A 1 135 ? 6.725 -1.268 -15.505 1.00 96.44 135 CYS A CA 1
ATOM 949 C C . CYS A 1 135 ? 6.599 -2.594 -14.757 1.00 96.44 135 CYS A C 1
ATOM 951 O O . CYS A 1 135 ? 5.511 -2.914 -14.282 1.00 96.44 135 CYS A O 1
ATOM 953 N N . VAL A 1 136 ? 7.679 -3.367 -14.660 1.00 95.62 136 VAL A N 1
ATOM 954 C CA . VAL A 1 136 ? 7.702 -4.639 -13.921 1.00 95.62 136 VAL A CA 1
ATOM 955 C C . VAL A 1 136 ? 8.377 -4.442 -12.570 1.00 95.62 136 VAL A C 1
ATOM 957 O O . VAL A 1 136 ? 9.445 -3.840 -12.500 1.00 95.62 136 VAL A O 1
ATOM 960 N N . ASN A 1 137 ? 7.773 -4.936 -11.489 1.00 94.75 137 ASN A N 1
ATOM 961 C CA . ASN A 1 137 ? 8.343 -4.896 -10.144 1.00 94.75 137 ASN A CA 1
ATOM 962 C C . ASN A 1 137 ? 8.709 -6.310 -9.681 1.00 94.75 137 ASN A C 1
ATOM 964 O O . ASN A 1 137 ? 7.846 -7.168 -9.529 1.00 94.75 137 ASN A O 1
ATOM 968 N N . LEU A 1 138 ? 9.999 -6.521 -9.434 1.00 93.50 138 LEU A N 1
ATOM 969 C CA . LEU A 1 138 ? 10.613 -7.798 -9.077 1.00 93.50 138 LEU A CA 1
ATOM 970 C C . LEU A 1 138 ? 11.187 -7.755 -7.652 1.00 93.50 138 LEU A C 1
ATOM 972 O O . LEU A 1 138 ? 12.255 -8.293 -7.376 1.00 93.50 138 LEU A O 1
ATOM 976 N N . ALA A 1 139 ? 10.495 -7.072 -6.736 1.00 89.12 139 ALA A N 1
ATOM 977 C CA . ALA A 1 139 ? 10.962 -6.871 -5.364 1.00 89.12 139 ALA A CA 1
ATOM 978 C C . ALA A 1 139 ? 10.996 -8.148 -4.511 1.00 89.12 139 ALA A C 1
ATOM 980 O O . ALA A 1 139 ? 11.571 -8.126 -3.420 1.00 89.12 139 ALA A O 1
ATOM 981 N N . ARG A 1 140 ? 10.344 -9.239 -4.936 1.00 87.12 140 ARG A N 1
ATOM 982 C CA . ARG A 1 140 ? 10.276 -10.493 -4.171 1.00 87.12 140 ARG A CA 1
ATOM 983 C C . ARG A 1 140 ? 10.957 -11.634 -4.928 1.00 87.12 140 ARG A C 1
ATOM 985 O O . ARG A 1 140 ? 10.854 -11.691 -6.151 1.00 87.12 140 ARG A O 1
ATOM 992 N N . PRO A 1 141 ? 11.553 -12.607 -4.213 1.00 89.38 141 PRO A N 1
ATOM 993 C CA . PRO A 1 141 ? 12.085 -13.820 -4.835 1.00 89.38 141 PRO A CA 1
ATOM 994 C C . PRO A 1 141 ? 11.056 -14.549 -5.710 1.00 89.38 141 PRO A C 1
ATOM 996 O O . PRO A 1 141 ? 11.395 -15.003 -6.797 1.00 89.38 141 PRO A O 1
ATOM 999 N N . ASP A 1 142 ? 9.793 -14.591 -5.274 1.00 90.50 142 ASP A N 1
ATOM 1000 C CA . ASP A 1 142 ? 8.696 -15.200 -6.037 1.00 90.50 142 ASP A CA 1
ATOM 1001 C C . ASP A 1 142 ? 8.424 -14.469 -7.361 1.00 90.50 142 ASP A C 1
ATOM 1003 O O . ASP A 1 142 ? 8.077 -15.108 -8.350 1.00 90.50 142 ASP A O 1
ATOM 1007 N N . ASP A 1 143 ? 8.608 -13.142 -7.400 1.00 92.69 143 ASP A N 1
ATOM 1008 C CA . ASP A 1 143 ? 8.413 -12.353 -8.620 1.00 92.69 143 ASP A CA 1
ATOM 1009 C C . ASP A 1 143 ? 9.514 -12.696 -9.650 1.00 92.69 143 ASP A C 1
ATOM 1011 O O . ASP A 1 143 ? 9.225 -12.872 -10.832 1.00 92.69 143 ASP A O 1
ATOM 1015 N N . LEU A 1 144 ? 10.766 -12.883 -9.200 1.00 92.62 144 LEU A N 1
ATOM 1016 C CA . LEU A 1 144 ? 11.879 -13.352 -10.043 1.00 92.62 144 LEU A CA 1
ATOM 1017 C C . LEU A 1 144 ? 11.683 -14.799 -10.513 1.00 92.62 144 LEU A C 1
ATOM 1019 O O . LEU A 1 144 ? 11.904 -15.105 -11.684 1.00 92.62 144 LEU A O 1
ATOM 1023 N N . ALA A 1 145 ? 11.245 -15.689 -9.620 1.00 93.50 145 ALA A N 1
ATOM 1024 C CA . ALA A 1 145 ? 10.992 -17.092 -9.942 1.00 93.50 145 ALA A CA 1
ATOM 1025 C C . ALA A 1 145 ? 9.852 -17.273 -10.961 1.00 93.50 145 ALA A C 1
ATOM 1027 O O . ALA A 1 145 ? 9.826 -18.266 -11.687 1.00 93.50 145 ALA A O 1
ATOM 1028 N N . ALA A 1 146 ? 8.927 -16.312 -11.042 1.00 95.25 146 ALA A N 1
ATOM 1029 C CA . ALA A 1 146 ? 7.832 -16.312 -12.006 1.00 95.25 146 ALA A CA 1
ATOM 1030 C C . ALA A 1 146 ? 8.238 -15.832 -13.415 1.00 95.25 146 ALA A C 1
ATOM 1032 O O . ALA A 1 146 ? 7.457 -16.013 -14.351 1.00 95.25 146 ALA A O 1
ATOM 1033 N N . LEU A 1 147 ? 9.437 -15.259 -13.604 1.00 95.69 147 LEU A N 1
ATOM 1034 C CA . LEU A 1 147 ? 9.867 -14.706 -14.897 1.00 95.69 147 LEU A CA 1
ATOM 1035 C C . LEU A 1 147 ? 9.824 -15.715 -16.060 1.00 95.69 147 LEU A C 1
ATOM 1037 O O . LEU A 1 147 ? 9.272 -15.357 -17.100 1.00 95.69 147 LEU A O 1
ATOM 1041 N N . PRO A 1 148 ? 10.312 -16.967 -15.937 1.00 96.56 148 PRO A N 1
ATOM 1042 C CA . PRO A 1 148 ? 10.236 -17.925 -17.043 1.00 96.56 148 PRO A CA 1
ATOM 1043 C C . PRO A 1 148 ? 8.795 -18.194 -17.499 1.00 96.56 148 PRO A C 1
ATOM 1045 O O . PRO A 1 148 ? 8.506 -18.252 -18.695 1.00 96.56 148 PRO A O 1
ATOM 1048 N N . ALA A 1 149 ? 7.866 -18.292 -16.541 1.00 96.50 149 ALA A N 1
ATOM 1049 C CA . ALA A 1 149 ? 6.447 -18.485 -16.821 1.00 96.50 149 ALA A CA 1
ATOM 1050 C C . ALA A 1 149 ? 5.815 -17.236 -17.452 1.00 96.50 149 ALA A C 1
ATOM 1052 O O . ALA A 1 149 ? 5.090 -17.351 -18.439 1.00 96.50 149 ALA A O 1
ATOM 1053 N N . LEU A 1 150 ? 6.132 -16.047 -16.931 1.00 96.94 150 LEU A N 1
ATOM 1054 C CA . LEU A 1 150 ? 5.656 -14.771 -17.467 1.00 96.94 150 LEU A CA 1
ATOM 1055 C C . LEU A 1 150 ? 6.077 -14.595 -18.934 1.00 96.94 150 LEU A C 1
ATOM 1057 O O . LEU A 1 150 ? 5.267 -14.249 -19.798 1.00 96.94 150 LEU A O 1
ATOM 1061 N N . LEU A 1 151 ? 7.344 -14.892 -19.222 1.00 96.44 151 LEU A N 1
ATOM 1062 C CA . LEU A 1 151 ? 7.946 -14.730 -20.543 1.00 96.44 151 LEU A CA 1
ATOM 1063 C C . LEU A 1 151 ? 7.619 -15.889 -21.494 1.00 96.44 151 LEU A C 1
ATOM 1065 O O . LEU A 1 151 ? 7.796 -15.754 -22.704 1.00 96.44 151 LEU A O 1
ATOM 1069 N N . GLY A 1 152 ? 7.103 -17.008 -20.975 1.00 95.75 152 GLY A N 1
ATOM 1070 C CA . GLY A 1 152 ? 6.825 -18.214 -21.756 1.00 95.75 152 GLY A CA 1
ATOM 1071 C C . GLY A 1 152 ? 8.090 -18.836 -22.352 1.00 95.75 152 GLY A C 1
ATOM 1072 O O . GLY A 1 152 ? 8.042 -19.406 -23.441 1.00 95.75 152 GLY A O 1
ATOM 1073 N N . ALA A 1 153 ? 9.228 -18.679 -21.675 1.00 95.50 153 ALA A N 1
ATOM 1074 C CA . ALA A 1 153 ? 10.534 -19.116 -22.146 1.00 95.50 153 ALA A CA 1
ATOM 1075 C C . ALA A 1 153 ? 11.408 -19.557 -20.970 1.00 95.50 153 ALA A C 1
ATOM 1077 O O . ALA A 1 153 ? 11.367 -18.955 -19.900 1.00 95.50 153 ALA A O 1
ATOM 1078 N N . ASP A 1 154 ? 12.229 -20.582 -21.190 1.00 94.38 154 ASP A N 1
ATOM 1079 C CA . ASP A 1 154 ? 13.270 -20.960 -20.238 1.00 94.38 154 ASP A CA 1
ATOM 1080 C C . ASP A 1 154 ? 14.381 -19.901 -20.276 1.00 94.38 154 ASP A C 1
ATOM 1082 O O . ASP A 1 154 ? 15.052 -19.714 -21.297 1.00 94.38 154 ASP A O 1
ATOM 1086 N N . VAL A 1 155 ? 14.501 -19.131 -19.198 1.00 94.69 155 VAL A N 1
ATOM 1087 C CA . VAL A 1 155 ? 15.452 -18.028 -19.069 1.00 94.69 155 VAL A CA 1
ATOM 1088 C C . VAL A 1 155 ? 15.952 -17.958 -17.637 1.00 94.69 155 VAL A C 1
ATOM 1090 O O . VAL A 1 155 ? 15.177 -18.072 -16.688 1.00 94.69 155 VAL A O 1
ATOM 1093 N N . ASP A 1 156 ? 17.254 -17.744 -17.482 1.00 92.69 156 ASP A N 1
ATOM 1094 C CA . ASP A 1 156 ? 17.832 -17.417 -16.186 1.00 92.69 156 ASP A CA 1
ATOM 1095 C C . ASP A 1 156 ? 17.337 -16.017 -15.766 1.00 92.69 156 ASP A C 1
ATOM 1097 O O . ASP A 1 156 ? 17.627 -15.044 -16.470 1.00 92.69 156 ASP A O 1
ATOM 1101 N N . PRO A 1 157 ? 16.608 -15.872 -14.642 1.00 87.25 157 PRO A N 1
ATOM 1102 C CA . PRO A 1 157 ? 16.101 -14.577 -14.189 1.00 87.25 157 PRO A CA 1
ATOM 1103 C C . PRO A 1 157 ? 17.218 -13.579 -13.835 1.00 87.25 157 PRO A C 1
ATOM 1105 O O . PRO A 1 157 ? 16.941 -12.394 -13.658 1.00 87.25 157 PRO A O 1
ATOM 1108 N N . THR A 1 158 ? 18.474 -14.030 -13.745 1.00 88.12 158 THR A N 1
ATOM 1109 C CA . THR A 1 158 ? 19.651 -13.177 -13.541 1.00 88.12 158 THR A CA 1
ATOM 1110 C C . THR A 1 158 ? 20.303 -12.710 -14.850 1.00 88.12 158 THR A C 1
ATOM 1112 O O . THR A 1 158 ? 21.045 -11.725 -14.841 1.00 88.12 158 THR A O 1
ATOM 1115 N N . ASP A 1 159 ? 19.990 -13.336 -15.994 1.00 94.25 159 ASP A N 1
ATOM 1116 C CA . ASP A 1 159 ? 20.428 -12.874 -17.317 1.00 94.25 159 ASP A CA 1
ATOM 1117 C C . ASP A 1 159 ? 19.508 -11.759 -17.826 1.00 94.25 159 ASP A C 1
ATOM 1119 O O . ASP A 1 159 ? 18.622 -11.941 -18.671 1.00 94.25 159 ASP A O 1
ATOM 1123 N N . TRP A 1 160 ? 19.750 -10.560 -17.299 1.00 92.00 160 TRP A N 1
ATOM 1124 C CA . TRP A 1 160 ? 18.927 -9.387 -17.567 1.00 92.00 160 TRP A CA 1
ATOM 1125 C C . TRP A 1 160 ? 18.820 -9.035 -19.052 1.00 92.00 160 TRP A C 1
ATOM 1127 O O . TRP A 1 160 ? 17.757 -8.650 -19.534 1.00 92.00 160 TRP A O 1
ATOM 1137 N N . ARG A 1 161 ? 19.897 -9.239 -19.817 1.00 94.50 161 ARG A N 1
ATOM 1138 C CA . ARG A 1 161 ? 19.903 -8.961 -21.257 1.00 94.50 161 ARG A CA 1
ATOM 1139 C C . ARG A 1 161 ? 18.950 -9.894 -22.005 1.00 94.50 161 ARG A C 1
ATOM 1141 O O . ARG A 1 161 ? 18.310 -9.481 -22.974 1.00 94.50 161 ARG A O 1
ATOM 1148 N N . SER A 1 162 ? 18.861 -11.154 -21.583 1.00 95.38 162 SER A N 1
ATOM 1149 C CA . SER A 1 162 ? 17.883 -12.093 -22.135 1.00 95.38 162 SER A CA 1
ATOM 1150 C C . SER A 1 162 ? 16.460 -11.756 -21.706 1.00 95.38 162 SER A C 1
ATOM 1152 O O . SER A 1 162 ? 15.573 -11.799 -22.559 1.00 95.38 162 SER A O 1
ATOM 1154 N N . VAL A 1 163 ? 16.250 -11.370 -20.444 1.00 95.19 163 VAL A N 1
ATOM 1155 C CA . VAL A 1 163 ? 14.945 -10.923 -19.928 1.00 95.19 163 VAL A CA 1
ATOM 1156 C C . VAL A 1 163 ? 14.423 -9.723 -20.725 1.00 95.19 163 VAL A C 1
ATOM 1158 O O . VAL A 1 163 ? 13.339 -9.807 -21.298 1.00 95.19 163 VAL A O 1
ATOM 1161 N N . GLU A 1 164 ? 15.213 -8.655 -20.869 1.00 94.88 164 GLU A N 1
ATOM 1162 C CA . GLU A 1 164 ? 14.843 -7.463 -21.649 1.00 94.88 164 GLU A CA 1
ATOM 1163 C C . GLU A 1 164 ? 14.518 -7.806 -23.108 1.00 94.88 164 GLU A C 1
ATOM 1165 O O . GLU A 1 164 ? 13.513 -7.358 -23.660 1.00 94.88 164 GLU A O 1
ATOM 1170 N N . ARG A 1 165 ? 15.337 -8.656 -23.742 1.00 95.81 165 ARG A N 1
ATOM 1171 C CA . ARG A 1 165 ? 15.115 -9.097 -25.126 1.00 95.81 165 ARG A CA 1
ATOM 1172 C C . ARG A 1 165 ? 13.815 -9.886 -25.287 1.00 95.81 165 ARG A C 1
ATOM 1174 O O . ARG A 1 165 ? 13.206 -9.816 -26.353 1.00 95.81 165 ARG A O 1
ATOM 1181 N N . LEU A 1 166 ? 13.440 -10.699 -24.300 1.00 96.75 166 LEU A N 1
ATOM 1182 C CA . LEU A 1 166 ? 12.198 -11.473 -24.329 1.00 96.75 166 LEU A CA 1
ATOM 1183 C C . LEU A 1 166 ? 10.987 -10.569 -24.105 1.00 96.75 166 LEU A C 1
ATOM 1185 O O . LEU A 1 166 ? 10.039 -10.657 -24.879 1.00 96.75 166 LEU A O 1
ATOM 1189 N N . ILE A 1 167 ? 11.054 -9.662 -23.127 1.00 96.19 167 ILE A N 1
ATOM 1190 C CA . ILE A 1 167 ? 10.003 -8.666 -22.870 1.00 96.19 167 ILE A CA 1
ATOM 1191 C C . ILE A 1 167 ? 9.756 -7.814 -24.116 1.00 96.19 167 ILE A C 1
ATOM 1193 O O . ILE A 1 167 ? 8.613 -7.676 -24.538 1.00 96.19 167 ILE A O 1
ATOM 1197 N N . GLY A 1 168 ? 10.817 -7.357 -24.787 1.00 96.44 168 GLY A N 1
ATOM 1198 C CA . GLY A 1 168 ? 10.716 -6.568 -26.018 1.00 96.44 168 GLY A CA 1
ATOM 1199 C C . GLY A 1 168 ? 10.001 -7.259 -27.187 1.00 96.44 168 GLY A C 1
ATOM 1200 O O . GLY A 1 168 ? 9.640 -6.588 -28.148 1.00 96.44 168 GLY A O 1
ATOM 1201 N N . ARG A 1 169 ? 9.778 -8.579 -27.131 1.00 95.88 169 ARG A N 1
ATOM 1202 C CA . ARG A 1 169 ? 9.062 -9.348 -28.166 1.00 95.88 169 ARG A CA 1
ATOM 1203 C C . ARG A 1 169 ? 7.588 -9.588 -27.848 1.00 95.88 169 ARG A C 1
ATOM 1205 O O . ARG A 1 169 ? 6.886 -10.117 -28.706 1.00 95.88 169 ARG A O 1
ATOM 1212 N N . LEU A 1 170 ? 7.152 -9.285 -26.629 1.00 95.88 170 LEU A N 1
ATOM 1213 C CA . LEU A 1 170 ? 5.795 -9.541 -26.159 1.00 95.88 170 LEU A CA 1
ATOM 1214 C C . LEU A 1 170 ? 4.977 -8.253 -26.208 1.00 95.88 170 LEU A C 1
ATOM 1216 O O . LEU A 1 170 ? 5.493 -7.175 -25.922 1.00 95.88 170 LEU A O 1
ATOM 1220 N N . ASP A 1 171 ? 3.700 -8.378 -26.556 1.00 95.38 171 ASP A N 1
ATOM 1221 C CA . ASP A 1 171 ? 2.755 -7.270 -26.459 1.00 95.38 171 ASP A CA 1
ATOM 1222 C C . ASP A 1 171 ? 2.529 -6.885 -24.986 1.00 95.38 171 ASP A C 1
ATOM 1224 O O . ASP A 1 171 ? 2.466 -7.751 -24.106 1.00 95.38 171 ASP A O 1
ATOM 1228 N N . SER A 1 172 ? 2.420 -5.586 -24.698 1.00 95.69 172 SER A N 1
ATOM 1229 C CA . SER A 1 172 ? 2.305 -5.091 -23.323 1.00 95.69 172 SER A CA 1
ATOM 1230 C C . SER A 1 172 ? 1.007 -5.530 -22.638 1.00 95.69 172 SER A C 1
ATOM 1232 O O . SER A 1 172 ? 1.032 -5.825 -21.442 1.00 95.69 172 SER A O 1
ATOM 1234 N N . ALA A 1 173 ? -0.108 -5.629 -23.371 1.00 93.44 173 ALA A N 1
ATOM 1235 C CA . ALA A 1 173 ? -1.385 -6.080 -22.823 1.00 93.44 173 ALA A CA 1
ATOM 1236 C C . ALA A 1 173 ? -1.381 -7.594 -22.575 1.00 93.44 173 ALA A C 1
ATOM 1238 O O . ALA A 1 173 ? -1.873 -8.053 -21.543 1.00 93.44 173 ALA A O 1
ATOM 1239 N N . GLU A 1 174 ? -0.770 -8.371 -23.475 1.00 94.50 174 GLU A N 1
ATOM 1240 C CA . GLU A 1 174 ? -0.554 -9.804 -23.248 1.00 94.50 174 GLU A CA 1
ATOM 1241 C C . GLU A 1 174 ? 0.310 -10.045 -22.002 1.00 94.50 174 GLU A C 1
ATOM 1243 O O . GLU A 1 174 ? -0.024 -10.879 -21.155 1.00 94.50 174 GLU A O 1
ATOM 1248 N N . LEU A 1 175 ? 1.403 -9.293 -21.863 1.00 96.12 175 LEU A N 1
ATOM 1249 C CA . LEU A 1 175 ? 2.309 -9.412 -20.728 1.00 96.12 175 LEU A CA 1
ATOM 1250 C C . LEU A 1 175 ? 1.616 -9.045 -19.407 1.00 96.12 175 LEU A C 1
ATOM 1252 O O . LEU A 1 175 ? 1.801 -9.750 -18.416 1.00 96.12 175 LEU A O 1
ATOM 1256 N N . ALA A 1 176 ? 0.779 -8.003 -19.404 1.00 95.00 176 ALA A N 1
ATOM 1257 C CA . ALA A 1 176 ? -0.048 -7.634 -18.255 1.00 95.00 176 ALA A CA 1
ATOM 1258 C C . ALA A 1 176 ? -1.024 -8.747 -17.858 1.00 95.00 176 ALA A C 1
ATOM 1260 O O . ALA A 1 176 ? -1.039 -9.153 -16.698 1.00 95.00 176 ALA A O 1
ATOM 1261 N N . GLY A 1 177 ? -1.752 -9.325 -18.819 1.00 95.00 177 GLY A N 1
ATOM 1262 C CA . GLY A 1 177 ? -2.675 -10.429 -18.541 1.00 95.00 177 GLY A CA 1
ATOM 1263 C C . GLY A 1 177 ? -1.979 -11.658 -17.943 1.00 95.00 177 GLY A C 1
ATOM 1264 O O . GLY A 1 177 ? -2.495 -12.286 -17.018 1.00 95.00 177 GLY A O 1
ATOM 1265 N N . ARG A 1 178 ? -0.770 -11.994 -18.415 1.00 96.69 178 ARG A N 1
ATOM 1266 C CA . ARG A 1 178 ? 0.042 -13.072 -17.820 1.00 96.69 178 ARG A CA 1
ATOM 1267 C C . ARG A 1 178 ? 0.528 -12.718 -16.415 1.00 96.69 178 ARG A C 1
ATOM 1269 O O . ARG A 1 178 ? 0.530 -13.582 -15.538 1.00 96.69 178 ARG A O 1
ATOM 1276 N N . ALA A 1 179 ? 0.944 -11.472 -16.204 1.00 95.75 179 ALA A N 1
ATOM 1277 C CA . ALA A 1 179 ? 1.404 -10.996 -14.908 1.00 95.75 179 ALA A CA 1
ATOM 1278 C C . ALA A 1 179 ? 0.289 -11.077 -13.857 1.00 95.75 179 ALA A C 1
ATOM 1280 O O . ALA A 1 179 ? 0.537 -11.597 -12.770 1.00 95.75 179 ALA A O 1
ATOM 1281 N N . ASP A 1 180 ? -0.943 -10.699 -14.209 1.00 93.12 180 ASP A N 1
ATOM 1282 C CA . ASP A 1 180 ? -2.116 -10.819 -13.335 1.00 93.12 180 ASP A CA 1
ATOM 1283 C C . ASP A 1 180 ? -2.380 -12.273 -12.920 1.00 93.12 180 ASP A C 1
ATOM 1285 O O . ASP A 1 180 ? -2.555 -12.560 -11.733 1.00 93.12 180 ASP A O 1
ATOM 1289 N N . LEU A 1 181 ? -2.327 -13.216 -13.870 1.00 93.62 181 LEU A N 1
ATOM 1290 C CA . LEU A 1 181 ? -2.509 -14.649 -13.592 1.00 93.62 181 LEU A CA 1
ATOM 1291 C C . LEU A 1 181 ? -1.436 -15.213 -12.649 1.00 93.62 181 LEU A C 1
ATOM 1293 O O . LEU A 1 181 ? -1.727 -16.065 -11.810 1.00 93.62 181 LEU A O 1
ATOM 1297 N N . LEU A 1 182 ? -0.195 -14.743 -12.785 1.00 93.44 182 LEU A N 1
ATOM 1298 C CA . LEU A 1 182 ? 0.942 -15.172 -11.964 1.00 93.44 182 LEU A CA 1
ATOM 1299 C C . LEU A 1 182 ? 1.063 -14.370 -10.657 1.00 93.44 182 LEU A C 1
ATOM 1301 O O . LEU A 1 182 ? 1.858 -14.711 -9.780 1.00 93.44 182 LEU A O 1
ATOM 1305 N N . GLY A 1 183 ? 0.290 -13.292 -10.517 1.00 90.69 183 GLY A N 1
ATOM 1306 C CA . GLY A 1 183 ? 0.443 -12.311 -9.453 1.00 90.69 183 GLY A CA 1
ATOM 1307 C C . GLY A 1 183 ? 1.783 -11.569 -9.496 1.00 90.69 183 GLY A C 1
ATOM 1308 O O . GLY A 1 183 ? 2.253 -11.127 -8.451 1.00 90.69 183 GLY A O 1
ATOM 1309 N N . VAL A 1 184 ? 2.434 -11.442 -10.650 1.00 93.50 184 VAL A N 1
ATOM 1310 C CA . VAL A 1 184 ? 3.636 -10.606 -10.783 1.00 93.50 184 VAL A CA 1
ATOM 1311 C C . VAL A 1 184 ? 3.187 -9.147 -10.893 1.00 93.50 184 VAL A C 1
ATOM 1313 O O . VAL A 1 184 ? 2.346 -8.850 -11.737 1.00 93.50 184 VAL A O 1
ATOM 1316 N N . PRO A 1 185 ? 3.704 -8.211 -10.078 1.00 93.38 185 PRO A N 1
ATOM 1317 C CA . PRO A 1 185 ? 3.305 -6.818 -10.202 1.00 93.38 185 PRO A CA 1
ATOM 1318 C C . PRO A 1 185 ? 3.884 -6.214 -11.487 1.00 93.38 185 PRO A C 1
ATOM 1320 O O . PRO A 1 185 ? 5.089 -5.968 -11.591 1.00 93.38 185 PRO A O 1
ATOM 1323 N N . LEU A 1 186 ? 3.010 -5.962 -12.458 1.00 95.38 186 LEU A N 1
ATOM 1324 C CA . LEU A 1 186 ? 3.342 -5.330 -13.727 1.00 95.38 186 LEU A CA 1
ATOM 1325 C C . LEU A 1 186 ? 2.253 -4.325 -14.100 1.00 95.38 186 LEU A C 1
ATOM 1327 O O . LEU A 1 186 ? 1.069 -4.621 -13.990 1.00 95.38 186 LEU A O 1
ATOM 1331 N N . GLY A 1 187 ? 2.656 -3.136 -14.537 1.00 94.81 187 GLY A N 1
ATOM 1332 C CA . GLY A 1 187 ? 1.746 -2.100 -15.019 1.00 94.81 187 GLY A CA 1
ATOM 1333 C C . GLY A 1 187 ? 2.055 -1.693 -16.454 1.00 94.81 187 GLY A C 1
ATOM 1334 O O . GLY A 1 187 ? 3.219 -1.640 -16.851 1.00 94.81 187 GLY A O 1
ATOM 1335 N N . VAL A 1 188 ? 1.016 -1.349 -17.211 1.00 95.56 188 VAL A N 1
ATOM 1336 C CA . VAL A 1 188 ? 1.129 -0.738 -18.541 1.00 95.56 188 VAL A CA 1
ATOM 1337 C C . VAL A 1 188 ? 0.733 0.739 -18.414 1.00 95.56 188 VAL A C 1
ATOM 1339 O O . VAL A 1 188 ? -0.335 1.045 -17.878 1.00 95.56 188 VAL A O 1
ATOM 1342 N N . PRO A 1 189 ? 1.567 1.699 -18.844 1.00 90.88 189 PRO A N 1
ATOM 1343 C CA . PRO A 1 189 ? 1.189 3.106 -18.826 1.00 90.88 189 PRO A CA 1
ATOM 1344 C C . PRO A 1 189 ? -0.089 3.357 -19.636 1.00 90.88 189 PRO A C 1
ATOM 1346 O O . PRO A 1 189 ? -0.262 2.821 -20.727 1.00 90.88 189 PRO A O 1
ATOM 1349 N N . GLY A 1 190 ? -0.982 4.191 -19.102 1.00 87.00 190 GLY A N 1
ATOM 1350 C CA . GLY A 1 190 ? -2.243 4.544 -19.760 1.00 87.00 190 GLY A CA 1
ATOM 1351 C C . GLY A 1 190 ? -3.385 3.538 -19.576 1.00 87.00 190 GLY A C 1
ATOM 1352 O O . GLY A 1 190 ? -4.480 3.803 -20.060 1.00 87.00 190 GLY A O 1
ATOM 1353 N N . THR A 1 191 ? -3.178 2.430 -18.853 1.00 88.94 191 THR A N 1
ATOM 1354 C CA . THR A 1 191 ? -4.241 1.443 -18.560 1.00 88.94 191 THR A CA 1
ATOM 1355 C C . THR A 1 191 ? -4.797 1.545 -17.139 1.00 88.94 191 THR A C 1
ATOM 1357 O O . THR A 1 191 ? -5.594 0.705 -16.726 1.00 88.94 191 THR A O 1
ATOM 1360 N N . ALA A 1 192 ? -4.358 2.538 -16.362 1.00 81.44 192 ALA A N 1
ATOM 1361 C CA . ALA A 1 192 ? -4.859 2.759 -15.011 1.00 81.44 192 ALA A CA 1
ATOM 1362 C C . ALA A 1 192 ? -6.354 3.144 -15.027 1.00 81.44 192 ALA A C 1
ATOM 1364 O O . ALA A 1 192 ? -6.806 3.796 -15.975 1.00 81.44 192 ALA A O 1
ATOM 1365 N N . PRO A 1 193 ? -7.123 2.795 -13.977 1.00 80.06 193 PRO A N 1
ATOM 1366 C CA . PRO A 1 193 ? -8.485 3.285 -13.813 1.00 80.06 193 PRO A CA 1
ATOM 1367 C C . PRO A 1 193 ? -8.542 4.816 -13.859 1.00 80.06 193 PRO A C 1
ATOM 1369 O O . PRO A 1 193 ? -7.638 5.503 -13.387 1.00 80.06 193 PRO A O 1
ATOM 1372 N N . THR A 1 194 ? -9.644 5.364 -14.370 1.00 75.31 194 THR A N 1
ATOM 1373 C CA . THR A 1 194 ? -9.849 6.821 -14.461 1.00 75.31 194 THR A CA 1
ATOM 1374 C C . THR A 1 194 ? -10.052 7.494 -13.101 1.00 75.31 194 THR A C 1
ATOM 1376 O O . THR A 1 194 ? -10.080 8.720 -13.026 1.00 75.31 194 THR A O 1
ATOM 1379 N N . ARG A 1 195 ? -10.230 6.711 -12.029 1.00 74.75 195 ARG A N 1
ATOM 1380 C CA . ARG A 1 195 ? -10.365 7.180 -10.646 1.00 74.75 195 ARG A CA 1
ATOM 1381 C C . ARG A 1 195 ? -9.321 6.487 -9.764 1.00 74.75 195 ARG A C 1
ATOM 1383 O O . ARG A 1 195 ? -9.159 5.275 -9.889 1.00 74.75 195 ARG A O 1
ATOM 1390 N N . PRO A 1 196 ? -8.647 7.213 -8.855 1.00 74.12 196 PRO A N 1
ATOM 1391 C CA . PRO A 1 196 ? -7.576 6.653 -8.029 1.00 74.12 196 PRO A CA 1
ATOM 1392 C C . PRO A 1 196 ? -8.091 5.840 -6.830 1.00 74.12 196 PRO A C 1
ATOM 1394 O O . PRO A 1 196 ? -7.313 5.132 -6.199 1.00 74.12 196 PRO A O 1
ATOM 1397 N N . ALA A 1 197 ? -9.383 5.938 -6.510 1.00 84.12 197 ALA A N 1
ATOM 1398 C CA . ALA A 1 197 ? -10.027 5.192 -5.439 1.00 84.12 197 ALA A CA 1
ATOM 1399 C C . ALA A 1 197 ? -11.492 4.897 -5.790 1.00 84.12 197 ALA A C 1
ATOM 1401 O O . ALA A 1 197 ? -12.098 5.574 -6.624 1.00 84.12 197 ALA A O 1
ATOM 1402 N N . THR A 1 198 ? -12.050 3.882 -5.134 1.00 85.88 198 THR A N 1
ATOM 1403 C CA . THR A 1 198 ? -13.477 3.542 -5.163 1.00 85.88 198 THR A CA 1
ATOM 1404 C C . THR A 1 198 ? -13.973 3.467 -3.726 1.00 85.88 198 THR A C 1
ATOM 1406 O O . THR A 1 198 ? -13.253 2.982 -2.855 1.00 85.88 198 THR A O 1
ATOM 1409 N N . VAL A 1 199 ? -15.188 3.956 -3.482 1.00 87.94 199 VAL A N 1
ATOM 1410 C CA . VAL A 1 199 ? -15.864 3.860 -2.185 1.00 87.94 199 VAL A CA 1
ATOM 1411 C C . VAL A 1 199 ? -17.033 2.900 -2.334 1.00 87.94 199 VAL A C 1
ATOM 1413 O O . VAL A 1 199 ? -17.891 3.100 -3.193 1.00 87.94 199 VAL A O 1
ATOM 1416 N N . THR A 1 200 ? -17.069 1.890 -1.472 1.00 88.25 200 THR A N 1
ATOM 1417 C CA . THR A 1 200 ? -18.220 1.001 -1.299 1.00 88.25 200 THR A CA 1
ATOM 1418 C C . THR A 1 200 ? -18.871 1.343 0.032 1.00 88.25 200 THR A C 1
ATOM 1420 O O . THR A 1 200 ? -18.205 1.334 1.065 1.00 88.25 200 THR A O 1
ATOM 1423 N N . VAL A 1 201 ? -20.160 1.679 0.006 1.00 87.31 201 VAL A N 1
ATOM 1424 C CA . VAL A 1 201 ? -20.940 1.994 1.209 1.00 87.31 201 VAL A CA 1
ATOM 1425 C C . VAL A 1 201 ? -21.809 0.790 1.540 1.00 87.31 201 VAL A C 1
ATOM 1427 O O . VAL A 1 201 ? -22.636 0.399 0.720 1.00 87.31 201 VAL A O 1
ATOM 1430 N N . GLY A 1 202 ? -21.610 0.217 2.724 1.00 86.44 202 GLY A N 1
ATOM 1431 C CA . GLY A 1 202 ? -22.398 -0.909 3.216 1.00 86.44 202 GLY A CA 1
ATOM 1432 C C . GLY A 1 202 ? -23.300 -0.535 4.393 1.00 86.44 202 GLY A C 1
ATOM 1433 O O . GLY A 1 202 ? -23.845 0.571 4.452 1.00 86.44 202 GLY A O 1
ATOM 1434 N N . GLY A 1 203 ? -23.488 -1.477 5.315 1.00 82.94 203 GLY A N 1
ATOM 1435 C CA . GLY A 1 203 ? -24.363 -1.329 6.474 1.00 82.94 203 GLY A CA 1
ATOM 1436 C C . GLY A 1 203 ? -23.896 -0.259 7.464 1.00 82.94 203 GLY A C 1
ATOM 1437 O O . GLY A 1 203 ? -22.758 0.209 7.449 1.00 82.94 203 GLY A O 1
ATOM 1438 N N . THR A 1 204 ? -24.785 0.134 8.373 1.00 80.31 204 THR A N 1
ATOM 1439 C CA . THR A 1 204 ? -24.469 1.103 9.429 1.00 80.31 204 THR A CA 1
ATOM 1440 C C . THR A 1 204 ? -23.996 0.401 10.696 1.00 80.31 204 THR A C 1
ATOM 1442 O O . THR A 1 204 ? -24.709 -0.457 11.221 1.00 80.31 204 THR A O 1
ATOM 1445 N N . SER A 1 205 ? -22.867 0.837 11.256 1.00 75.06 205 SER A N 1
ATOM 1446 C CA . SER A 1 205 ? -22.438 0.399 12.585 1.00 75.06 205 SER A CA 1
ATOM 1447 C C . SER A 1 205 ? -23.087 1.246 13.685 1.00 75.06 205 SER A C 1
ATOM 1449 O O . SER A 1 205 ? -23.062 2.474 13.591 1.00 75.06 205 SER A O 1
ATOM 1451 N N . PRO A 1 206 ? -23.606 0.649 14.774 1.00 71.06 206 PRO A N 1
ATOM 1452 C CA . PRO A 1 206 ? -24.006 1.404 15.960 1.00 71.06 206 PRO A CA 1
ATOM 1453 C C . PRO A 1 206 ? -22.803 1.813 16.830 1.00 71.06 206 PRO A C 1
ATOM 1455 O O . PRO A 1 206 ? -22.989 2.498 17.838 1.00 71.06 206 PRO A O 1
ATOM 1458 N N . ARG A 1 207 ? -21.579 1.361 16.502 1.00 72.12 207 ARG A N 1
ATOM 1459 C CA . ARG A 1 207 ? -20.373 1.700 17.264 1.00 72.12 207 ARG A CA 1
ATOM 1460 C C . ARG A 1 207 ? -20.059 3.186 17.110 1.00 72.12 207 ARG A C 1
ATOM 1462 O O . ARG A 1 207 ? -20.000 3.721 16.009 1.00 72.12 207 ARG A O 1
ATOM 1469 N N . CYS A 1 208 ? -19.831 3.837 18.242 1.00 70.62 208 CYS A N 1
ATOM 1470 C CA . CYS A 1 208 ? -19.365 5.212 18.310 1.00 70.62 208 CYS A CA 1
ATOM 1471 C C . CYS A 1 208 ? -18.238 5.245 19.341 1.00 70.62 208 CYS A C 1
ATOM 1473 O O . CYS A 1 208 ? -18.489 5.049 20.531 1.00 70.62 208 CYS A O 1
ATOM 1475 N N . SER A 1 209 ? -17.002 5.430 18.881 1.00 75.69 209 SER A N 1
ATOM 1476 C CA . SER A 1 209 ? -15.826 5.503 19.746 1.00 75.69 209 SER A CA 1
ATOM 1477 C C . SER A 1 209 ? -15.344 6.946 19.864 1.00 75.69 209 SER A C 1
ATOM 1479 O O . SER A 1 209 ? -15.129 7.619 18.857 1.00 75.69 209 SER A O 1
ATOM 1481 N N . ASP A 1 210 ? -15.104 7.410 21.095 1.00 80.38 210 ASP A N 1
ATOM 1482 C CA . ASP A 1 210 ? -14.447 8.702 21.346 1.00 80.38 210 ASP A CA 1
ATOM 1483 C C . ASP A 1 210 ? -13.019 8.740 20.781 1.00 80.38 210 ASP A C 1
ATOM 1485 O O . ASP A 1 210 ? -12.484 9.808 20.493 1.00 80.38 210 ASP A O 1
ATOM 1489 N N . ARG A 1 211 ? -12.399 7.567 20.608 1.00 89.38 211 ARG A N 1
ATOM 1490 C CA . ARG A 1 211 ? -11.082 7.411 19.998 1.00 89.38 211 ARG A CA 1
ATOM 1491 C C . ARG A 1 211 ? -11.082 6.180 19.087 1.00 89.38 211 ARG A C 1
ATOM 1493 O O . ARG A 1 211 ? -10.922 5.071 19.606 1.00 89.38 211 ARG A O 1
ATOM 1500 N N . PRO A 1 212 ? -11.236 6.351 17.762 1.00 91.56 212 PRO A N 1
ATOM 1501 C CA . PRO A 1 212 ? -11.326 5.231 16.832 1.00 91.56 212 PRO A CA 1
ATOM 1502 C C . PRO A 1 212 ? -10.140 4.265 16.944 1.00 91.56 212 PRO A C 1
ATOM 1504 O O . PRO A 1 212 ? -8.983 4.698 17.018 1.00 91.56 212 PRO A O 1
ATOM 1507 N N . LEU A 1 213 ? -10.433 2.965 16.970 1.00 95.31 213 LEU A N 1
ATOM 1508 C CA . LEU A 1 213 ? -9.453 1.889 16.903 1.00 95.31 213 LEU A CA 1
ATOM 1509 C C . LEU A 1 213 ? -9.144 1.561 15.442 1.00 95.31 213 LEU A C 1
ATOM 1511 O O . LEU A 1 213 ? -10.006 1.101 14.698 1.00 95.31 213 LEU A O 1
ATOM 1515 N N . VAL A 1 214 ? -7.884 1.735 15.062 1.00 97.56 214 VAL A N 1
ATOM 1516 C CA . VAL A 1 214 ? -7.350 1.353 13.758 1.00 97.56 214 VAL A CA 1
ATOM 1517 C C . VAL A 1 214 ? -6.525 0.084 13.923 1.00 97.56 214 VAL A C 1
ATOM 1519 O O . VAL A 1 214 ? -5.572 0.063 14.706 1.00 97.56 214 VAL A O 1
ATOM 1522 N N . VAL A 1 215 ? -6.857 -0.958 13.169 1.00 97.94 215 VAL A N 1
ATOM 1523 C CA . VAL A 1 215 ? -6.040 -2.170 13.055 1.00 97.94 215 VAL A CA 1
ATOM 1524 C C . VAL A 1 215 ? -5.283 -2.121 11.733 1.00 97.94 215 VAL A C 1
ATOM 1526 O O . VAL A 1 215 ? -5.874 -2.162 10.658 1.00 97.94 215 VAL A O 1
ATOM 1529 N N . GLU A 1 216 ? -3.959 -2.008 11.815 1.00 97.94 216 GLU A N 1
ATOM 1530 C CA . GLU A 1 216 ? -3.069 -1.955 10.655 1.00 97.94 216 GLU A CA 1
ATOM 1531 C C . GLU A 1 216 ? -2.440 -3.331 10.413 1.00 97.94 216 GLU A C 1
ATOM 1533 O O . GLU A 1 216 ? -1.644 -3.814 11.221 1.00 97.94 216 GLU A O 1
ATOM 1538 N N . LEU A 1 217 ? -2.774 -3.941 9.275 1.00 95.69 217 LEU A N 1
ATOM 1539 C CA . LEU A 1 217 ? -2.291 -5.257 8.830 1.00 95.69 217 LEU A CA 1
ATOM 1540 C C . LEU A 1 217 ? -1.217 -5.150 7.732 1.00 95.69 217 LEU A C 1
ATOM 1542 O O . LEU A 1 217 ? -0.724 -6.156 7.220 1.00 95.69 217 LEU A O 1
ATOM 1546 N N . GLY A 1 218 ? -0.885 -3.926 7.318 1.00 93.19 218 GLY A N 1
ATOM 1547 C CA . GLY A 1 218 ? 0.047 -3.660 6.231 1.00 93.19 218 GLY A CA 1
ATOM 1548 C C . GLY A 1 218 ? 1.507 -3.517 6.667 1.00 93.19 218 GLY A C 1
ATOM 1549 O O . GLY A 1 218 ? 1.861 -3.474 7.848 1.00 93.19 218 GLY A O 1
ATOM 1550 N N . SER A 1 219 ? 2.388 -3.441 5.673 1.00 91.44 219 SER A N 1
ATOM 1551 C CA . SER A 1 219 ? 3.835 -3.298 5.869 1.00 91.44 219 SER A CA 1
ATOM 1552 C C . SER A 1 219 ? 4.443 -2.285 4.901 1.00 91.44 219 SER A C 1
ATOM 1554 O O . SER A 1 219 ? 3.803 -1.871 3.929 1.00 91.44 219 SER A O 1
ATOM 1556 N N . LEU A 1 220 ? 5.713 -1.949 5.129 1.00 91.06 220 LEU A N 1
ATOM 1557 C CA . LEU A 1 220 ? 6.524 -1.026 4.340 1.00 91.06 220 LEU A CA 1
ATOM 1558 C C . LEU A 1 220 ? 6.056 0.427 4.434 1.00 91.06 220 LEU A C 1
ATOM 1560 O O . LEU A 1 220 ? 6.424 1.108 5.380 1.00 91.06 220 LEU A O 1
ATOM 1564 N N . TRP A 1 221 ? 5.332 0.922 3.428 1.00 90.12 221 TRP A N 1
ATOM 1565 C CA . TRP A 1 221 ? 5.120 2.360 3.239 1.00 90.12 221 TRP A CA 1
ATOM 1566 C C . TRP A 1 221 ? 3.647 2.752 3.327 1.00 90.12 221 TRP A C 1
ATOM 1568 O O . TRP A 1 221 ? 3.247 3.362 4.305 1.00 90.12 221 TRP A O 1
ATOM 1578 N N . ALA A 1 222 ? 2.826 2.376 2.340 1.00 91.06 222 ALA A N 1
ATOM 1579 C CA . ALA A 1 222 ? 1.483 2.941 2.173 1.00 91.06 222 ALA A CA 1
ATOM 1580 C C . ALA A 1 222 ? 0.564 2.748 3.395 1.00 91.06 222 ALA A C 1
ATOM 1582 O O . ALA A 1 222 ? 0.008 3.716 3.907 1.00 91.06 222 ALA A O 1
ATOM 1583 N N . ALA A 1 223 ? 0.440 1.513 3.891 1.00 95.56 223 ALA A N 1
ATOM 1584 C CA . ALA A 1 223 ? -0.378 1.230 5.069 1.00 95.56 223 ALA A CA 1
ATOM 1585 C C . ALA A 1 223 ? 0.225 1.821 6.358 1.00 95.56 223 ALA A C 1
ATOM 1587 O O . ALA A 1 223 ? -0.509 2.516 7.056 1.00 95.56 223 ALA A O 1
ATOM 1588 N N . PRO A 1 224 ? 1.535 1.657 6.655 1.00 96.00 224 PRO A N 1
ATOM 1589 C CA . PRO A 1 224 ? 2.137 2.323 7.808 1.00 96.00 224 PRO A CA 1
ATOM 1590 C C . PRO A 1 224 ? 2.050 3.857 7.786 1.00 96.00 224 PRO A C 1
ATOM 1592 O O . PRO A 1 224 ? 1.826 4.449 8.838 1.00 96.00 224 PRO A O 1
ATOM 1595 N N . LEU A 1 225 ? 2.154 4.506 6.622 1.00 94.94 225 LEU A N 1
ATOM 1596 C CA . LEU A 1 225 ? 1.941 5.950 6.480 1.00 94.94 225 LEU A CA 1
ATOM 1597 C C . LEU A 1 225 ? 0.489 6.333 6.786 1.00 94.94 225 LEU A C 1
ATOM 1599 O O . LEU A 1 225 ? 0.251 7.249 7.567 1.00 94.94 225 LEU A O 1
ATOM 1603 N N . CYS A 1 226 ? -0.484 5.603 6.233 1.00 95.62 226 CYS A N 1
ATOM 1604 C CA . CYS A 1 226 ? -1.898 5.813 6.547 1.00 95.62 226 CYS A CA 1
ATOM 1605 C C . CYS A 1 226 ? -2.170 5.660 8.053 1.00 95.62 226 CYS A C 1
ATOM 1607 O O . CYS A 1 226 ? -2.806 6.522 8.659 1.00 95.62 226 CYS A O 1
ATOM 1609 N N . GLY A 1 227 ? -1.629 4.612 8.680 1.00 96.81 227 GLY A N 1
ATOM 1610 C CA . GLY A 1 227 ? -1.745 4.410 10.120 1.00 96.81 227 GLY A CA 1
ATOM 1611 C C . GLY A 1 227 ? -1.077 5.515 10.941 1.00 96.81 227 GLY A C 1
ATOM 1612 O O . GLY A 1 227 ? -1.617 5.903 11.972 1.00 96.81 227 GLY A O 1
ATOM 1613 N N . ASP A 1 228 ? 0.067 6.057 10.514 1.00 96.25 228 ASP A N 1
ATOM 1614 C CA . ASP A 1 228 ? 0.691 7.189 11.211 1.00 96.25 228 ASP A CA 1
ATOM 1615 C C . ASP A 1 228 ? -0.152 8.466 11.109 1.00 96.25 228 ASP A C 1
ATOM 1617 O O . ASP A 1 228 ? -0.401 9.111 12.126 1.00 96.25 228 ASP A O 1
ATOM 1621 N N . LEU A 1 229 ? -0.676 8.785 9.923 1.00 95.38 229 LEU A N 1
ATOM 1622 C CA . LEU A 1 229 ? -1.582 9.923 9.736 1.00 95.38 229 LEU A CA 1
ATOM 1623 C C . LEU A 1 229 ? -2.836 9.780 10.613 1.00 95.38 229 LEU A C 1
ATOM 1625 O O . LEU A 1 229 ? -3.195 10.697 11.347 1.00 95.38 229 LEU A O 1
ATOM 1629 N N . LEU A 1 230 ? -3.464 8.600 10.644 1.00 95.75 230 LEU A N 1
ATOM 1630 C CA . LEU A 1 230 ? -4.620 8.346 11.514 1.00 95.75 230 LEU A CA 1
ATOM 1631 C C . LEU A 1 230 ? -4.269 8.477 13.005 1.00 95.75 230 LEU A C 1
ATOM 1633 O O . LEU A 1 230 ? -5.044 9.039 13.782 1.00 95.75 230 LEU A O 1
ATOM 1637 N N . ARG A 1 231 ? -3.092 7.991 13.420 1.00 96.19 231 ARG A N 1
ATOM 1638 C CA . ARG A 1 231 ? -2.582 8.150 14.791 1.00 96.19 231 ARG A CA 1
ATOM 1639 C C . ARG A 1 231 ? -2.392 9.626 15.144 1.00 96.19 231 ARG A C 1
ATOM 1641 O O . ARG A 1 231 ? -2.767 10.035 16.242 1.00 96.19 231 ARG A O 1
ATOM 1648 N N . ARG A 1 232 ? -1.797 10.414 14.245 1.00 93.94 232 ARG A N 1
ATOM 1649 C CA . ARG A 1 232 ? -1.555 11.857 14.417 1.00 93.94 232 ARG A CA 1
ATOM 1650 C C . ARG A 1 232 ? -2.859 12.652 14.483 1.00 93.94 232 ARG A C 1
ATOM 1652 O O . ARG A 1 232 ? -2.953 13.558 15.304 1.00 93.94 232 ARG A O 1
ATOM 1659 N N . ALA A 1 233 ? -3.893 12.213 13.765 1.00 93.06 233 ALA A N 1
ATOM 1660 C CA . ALA A 1 233 ? -5.272 12.698 13.896 1.00 93.06 233 ALA A CA 1
ATOM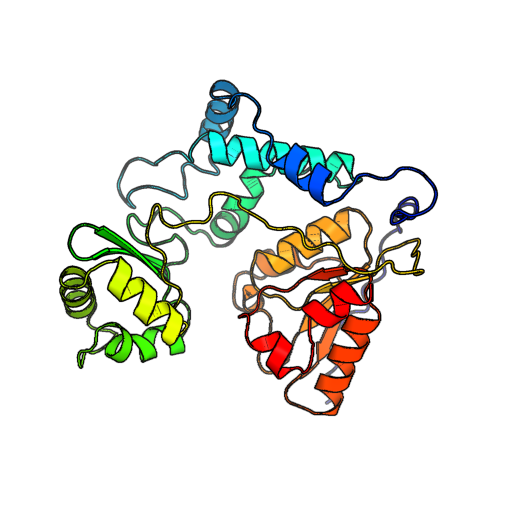 1661 C C . ALA A 1 233 ? -6.004 12.207 15.171 1.00 93.06 233 ALA A C 1
ATOM 1663 O O . ALA A 1 233 ? -7.190 12.472 15.363 1.00 93.06 233 ALA A O 1
ATOM 1664 N N . GLY A 1 234 ? -5.320 11.487 16.067 1.00 92.00 234 GLY A N 1
ATOM 1665 C CA . GLY A 1 234 ? -5.823 11.111 17.391 1.00 92.00 234 GLY A CA 1
ATOM 1666 C C . GLY A 1 234 ? -6.347 9.679 17.514 1.00 92.00 234 GLY A C 1
ATOM 1667 O O . GLY A 1 234 ? -6.714 9.267 18.619 1.00 92.00 234 GLY A O 1
ATOM 1668 N N . CYS A 1 235 ? -6.339 8.879 16.445 1.00 94.62 235 CYS A N 1
ATOM 1669 C CA . CYS A 1 235 ? -6.778 7.485 16.516 1.00 94.62 235 CYS A CA 1
ATOM 1670 C C . CYS A 1 235 ? -5.860 6.636 17.415 1.00 94.62 235 CYS A C 1
ATOM 1672 O O . CYS A 1 235 ? -4.690 6.953 17.671 1.00 94.62 235 CYS A O 1
ATOM 1674 N N . ARG A 1 236 ? -6.393 5.527 17.930 1.00 96.88 236 ARG A N 1
ATOM 1675 C CA . ARG A 1 236 ? -5.592 4.468 18.550 1.00 96.88 236 ARG A CA 1
ATOM 1676 C C . ARG A 1 236 ? -5.229 3.474 17.460 1.00 96.88 236 ARG A C 1
ATOM 1678 O O . ARG A 1 236 ? -6.115 2.829 16.920 1.00 96.88 236 ARG A O 1
ATOM 1685 N N . VAL A 1 237 ? -3.945 3.338 17.150 1.00 98.44 237 VAL A N 1
ATOM 1686 C CA . VAL A 1 237 ? -3.488 2.477 16.053 1.00 98.44 237 VAL A CA 1
ATOM 1687 C C . VAL A 1 237 ? -2.740 1.280 16.614 1.00 98.44 237 VAL A C 1
ATOM 1689 O O . VAL A 1 237 ? -1.765 1.453 17.345 1.00 98.44 237 VAL A O 1
ATOM 1692 N N . VAL A 1 238 ? -3.208 0.081 16.271 1.00 98.44 238 VAL A N 1
ATOM 1693 C CA . VAL A 1 238 ? -2.597 -1.203 16.618 1.00 98.44 238 VAL A CA 1
ATOM 1694 C C . VAL A 1 238 ? -2.043 -1.826 15.343 1.00 98.44 238 VAL A C 1
ATOM 1696 O O . VAL A 1 238 ? -2.794 -2.267 14.474 1.00 98.44 238 VAL A O 1
ATOM 1699 N N . LYS A 1 239 ? -0.717 -1.876 15.239 1.00 98.06 239 LYS A N 1
ATOM 1700 C CA . LYS A 1 239 ? -0.015 -2.585 14.175 1.00 98.06 239 LYS A CA 1
ATOM 1701 C C . LYS A 1 239 ? 0.059 -4.072 14.498 1.00 98.06 239 LYS A C 1
ATOM 1703 O O . LYS A 1 239 ? 0.574 -4.453 15.550 1.00 98.06 239 LYS A O 1
ATOM 1708 N N . VAL A 1 240 ? -0.411 -4.908 13.583 1.00 96.69 240 VAL A N 1
ATOM 1709 C CA . VAL A 1 240 ? -0.325 -6.365 13.694 1.00 96.69 240 VAL A CA 1
ATOM 1710 C C . VAL A 1 240 ? 0.827 -6.860 12.830 1.00 96.69 240 VAL A C 1
ATOM 1712 O O . VAL A 1 240 ? 0.876 -6.595 11.631 1.00 96.69 240 VAL A O 1
ATOM 1715 N N . GLU A 1 241 ? 1.763 -7.589 13.430 1.00 94.62 241 GLU A N 1
ATOM 1716 C CA . GLU A 1 241 ? 2.923 -8.154 12.732 1.00 94.62 241 GLU A CA 1
ATOM 1717 C C . GLU A 1 241 ? 3.089 -9.642 13.035 1.00 94.62 241 GLU A C 1
ATOM 1719 O O . GLU A 1 241 ? 2.690 -10.113 14.092 1.00 94.62 241 GLU A O 1
ATOM 1724 N N . SER A 1 242 ? 3.758 -10.384 12.152 1.00 91.12 242 SER A N 1
ATOM 1725 C CA . SER A 1 242 ? 4.153 -11.775 12.408 1.00 91.12 242 SER A CA 1
ATOM 1726 C C . SER A 1 242 ? 5.657 -11.873 12.658 1.00 91.12 242 SER A C 1
ATOM 1728 O O . SER A 1 242 ? 6.444 -11.190 12.008 1.00 91.12 242 SER A O 1
ATOM 1730 N N . ARG A 1 243 ? 6.095 -12.776 13.549 1.00 90.00 243 ARG A N 1
ATOM 1731 C CA . ARG A 1 243 ? 7.536 -13.071 13.719 1.00 90.00 243 ARG A CA 1
ATOM 1732 C C . ARG A 1 243 ? 8.151 -13.707 12.479 1.00 90.00 243 ARG A C 1
ATOM 1734 O O . ARG A 1 243 ? 9.322 -13.476 12.203 1.00 90.00 243 ARG A O 1
ATOM 1741 N N . ALA A 1 244 ? 7.376 -14.520 11.763 1.00 88.56 244 ALA A N 1
ATOM 1742 C CA . ALA A 1 244 ? 7.836 -15.192 10.552 1.00 88.56 244 ALA A CA 1
ATOM 1743 C C . ALA A 1 244 ? 7.965 -14.214 9.376 1.00 88.56 244 ALA A C 1
ATOM 1745 O O . ALA A 1 244 ? 8.755 -14.435 8.460 1.00 88.56 244 ALA A O 1
ATOM 1746 N N . ARG A 1 245 ? 7.189 -13.126 9.406 1.00 85.88 245 ARG A N 1
ATOM 1747 C CA . ARG A 1 245 ? 7.175 -12.091 8.377 1.00 85.88 245 ARG A CA 1
ATOM 1748 C C . ARG A 1 245 ? 7.002 -10.712 9.028 1.00 85.88 245 ARG A C 1
ATOM 1750 O O . ARG A 1 245 ? 5.898 -10.167 8.984 1.00 85.88 245 ARG A O 1
ATOM 1757 N N . PRO A 1 246 ? 8.060 -10.176 9.663 1.00 91.06 246 PRO A N 1
ATOM 1758 C CA . PRO A 1 246 ? 8.013 -8.843 10.252 1.00 91.06 246 PRO A CA 1
ATOM 1759 C C . PRO A 1 246 ? 7.817 -7.782 9.165 1.00 91.06 246 PRO A C 1
ATOM 1761 O O . PRO A 1 246 ? 8.046 -8.054 7.980 1.00 91.06 246 PRO A O 1
ATOM 1764 N N . ASP A 1 247 ? 7.435 -6.563 9.555 1.00 93.00 247 ASP A N 1
ATOM 1765 C CA . ASP A 1 247 ? 7.398 -5.452 8.605 1.00 93.00 247 ASP A CA 1
ATOM 1766 C C . ASP A 1 247 ? 8.775 -5.283 7.939 1.00 93.00 247 ASP A C 1
ATOM 1768 O O . ASP A 1 247 ? 9.791 -5.097 8.612 1.00 93.00 247 ASP A O 1
ATOM 1772 N N . GLY A 1 248 ? 8.811 -5.330 6.604 1.00 89.88 248 GLY A N 1
ATOM 1773 C CA . GLY A 1 248 ? 10.047 -5.211 5.830 1.00 89.88 248 GLY A CA 1
ATOM 1774 C C . GLY A 1 248 ? 10.798 -3.895 6.059 1.00 89.88 248 GLY A C 1
ATOM 1775 O O . GLY A 1 248 ? 12.008 -3.849 5.848 1.00 89.88 248 GLY A O 1
ATOM 1776 N N . ALA A 1 249 ? 10.129 -2.841 6.544 1.00 91.31 249 ALA A N 1
ATOM 1777 C CA . ALA A 1 249 ? 10.786 -1.594 6.930 1.00 91.31 249 ALA A CA 1
ATOM 1778 C C . ALA A 1 249 ? 11.794 -1.795 8.079 1.00 91.31 249 ALA A C 1
ATOM 1780 O O . ALA A 1 249 ? 12.784 -1.070 8.147 1.00 91.31 249 ALA A O 1
ATOM 1781 N N . ARG A 1 250 ? 11.619 -2.829 8.920 1.00 92.00 250 ARG A N 1
ATOM 1782 C CA . ARG A 1 250 ? 12.558 -3.189 10.001 1.00 92.00 250 ARG A CA 1
ATOM 1783 C C . ARG A 1 250 ? 13.915 -3.682 9.495 1.00 92.00 250 ARG A C 1
ATOM 1785 O O . ARG A 1 250 ? 14.879 -3.668 10.251 1.00 92.00 250 ARG A O 1
ATOM 1792 N N . SER A 1 251 ? 13.992 -4.140 8.245 1.00 89.31 251 SER A N 1
ATOM 1793 C CA . SER A 1 251 ? 15.250 -4.547 7.605 1.00 89.31 251 SER A CA 1
ATOM 1794 C C . SER A 1 251 ? 15.980 -3.383 6.924 1.00 89.31 251 SER A C 1
ATOM 1796 O O . SER A 1 251 ? 17.097 -3.568 6.446 1.00 89.31 251 SER A O 1
ATOM 1798 N N . GLY A 1 252 ? 15.351 -2.206 6.846 1.00 85.88 252 GLY A N 1
ATOM 1799 C CA . GLY A 1 252 ? 15.950 -0.976 6.332 1.00 85.88 252 GLY A CA 1
ATOM 1800 C C . GLY A 1 252 ? 16.517 -0.085 7.444 1.00 85.88 252 GLY A C 1
ATOM 1801 O O . GLY A 1 252 ? 16.749 -0.550 8.562 1.00 85.88 252 GLY A O 1
ATOM 1802 N N . PRO A 1 253 ? 16.741 1.211 7.159 1.00 87.56 253 PRO A N 1
ATOM 1803 C CA . PRO A 1 253 ? 17.109 2.184 8.182 1.00 87.56 253 PRO A CA 1
ATOM 1804 C C . PRO A 1 253 ? 16.079 2.199 9.319 1.00 87.56 253 PRO A C 1
ATOM 1806 O O . PRO A 1 253 ? 14.886 2.357 9.067 1.00 87.56 253 PRO A O 1
ATOM 1809 N N . ALA A 1 254 ? 16.530 2.076 10.572 1.00 91.50 254 ALA A N 1
ATOM 1810 C CA . ALA A 1 254 ? 15.637 2.096 11.736 1.00 91.50 254 ALA A CA 1
ATOM 1811 C C . ALA A 1 254 ? 14.790 3.379 11.788 1.00 91.50 254 ALA A C 1
ATOM 1813 O O . ALA A 1 254 ? 13.591 3.314 12.039 1.00 91.50 254 ALA A O 1
ATOM 1814 N N . SER A 1 255 ? 15.385 4.517 11.412 1.00 92.00 255 SER A N 1
ATOM 1815 C CA . SER A 1 255 ? 14.704 5.810 11.293 1.00 92.00 255 SER A CA 1
ATOM 1816 C C . SER A 1 255 ? 13.489 5.775 10.369 1.00 92.00 255 SER A C 1
ATOM 1818 O O . SER A 1 255 ? 12.524 6.488 10.617 1.00 92.00 255 SER A O 1
ATOM 1820 N N . PHE A 1 256 ? 13.506 4.941 9.328 1.00 91.56 256 PHE A N 1
ATOM 1821 C CA . PHE A 1 256 ? 12.375 4.798 8.423 1.00 91.56 256 PHE A CA 1
ATOM 1822 C C . PHE A 1 256 ? 11.220 4.014 9.067 1.00 91.56 256 PHE A C 1
ATOM 1824 O O . PHE A 1 256 ? 10.062 4.417 8.967 1.00 91.56 256 PHE A O 1
ATOM 1831 N N . PHE A 1 257 ? 11.523 2.925 9.779 1.00 94.31 257 PHE A N 1
ATOM 1832 C CA . PHE A 1 257 ? 10.502 2.215 10.549 1.00 94.31 257 PHE A CA 1
ATOM 1833 C C . PHE A 1 257 ? 9.920 3.106 11.655 1.00 94.31 257 PHE A C 1
ATOM 1835 O O . PHE A 1 257 ? 8.699 3.152 11.823 1.00 94.31 257 PHE A O 1
ATOM 1842 N N . ASP A 1 258 ? 10.784 3.821 12.377 1.00 94.69 258 ASP A N 1
ATOM 1843 C CA . ASP A 1 258 ? 10.407 4.686 13.492 1.00 94.69 258 ASP A CA 1
ATOM 1844 C C . ASP A 1 258 ? 9.555 5.869 13.023 1.00 94.69 258 ASP A C 1
ATOM 1846 O O . ASP A 1 258 ? 8.553 6.170 13.669 1.00 94.69 258 ASP A O 1
ATOM 1850 N N . LEU A 1 259 ? 9.886 6.480 11.880 1.00 92.25 259 LEU A N 1
ATOM 1851 C CA . LEU A 1 259 ? 9.095 7.546 11.256 1.00 92.25 259 LEU A CA 1
ATOM 1852 C C . LEU A 1 259 ? 7.623 7.141 11.105 1.00 92.25 259 LEU A C 1
ATOM 1854 O O . LEU A 1 259 ? 6.737 7.895 11.485 1.00 92.25 259 LEU A O 1
ATOM 1858 N N . LEU A 1 260 ? 7.367 5.937 10.584 1.00 94.69 260 LEU A N 1
ATOM 1859 C CA . LEU A 1 260 ? 6.006 5.492 10.281 1.00 94.69 260 LEU A CA 1
ATOM 1860 C C . LEU A 1 260 ? 5.304 4.796 11.447 1.00 94.69 260 LEU A C 1
ATOM 1862 O O . LEU A 1 260 ? 4.098 4.592 11.375 1.00 94.69 260 LEU A O 1
ATOM 1866 N N . ASN A 1 261 ? 6.014 4.339 12.481 1.00 96.81 261 ASN A N 1
ATOM 1867 C CA . ASN A 1 261 ? 5.419 3.465 13.503 1.00 96.81 261 ASN A CA 1
ATOM 1868 C C . ASN A 1 261 ? 5.575 3.965 14.940 1.00 96.81 261 ASN A C 1
ATOM 1870 O O . ASN A 1 261 ? 4.982 3.380 15.850 1.00 96.81 261 ASN A O 1
ATOM 1874 N N . THR A 1 262 ? 6.314 5.053 15.164 1.00 95.75 262 THR A N 1
ATOM 1875 C CA . THR A 1 262 ? 6.416 5.667 16.492 1.00 95.75 262 THR A CA 1
ATOM 1876 C C . THR A 1 262 ? 5.037 6.076 17.005 1.00 95.75 262 THR A C 1
ATOM 1878 O O . THR A 1 262 ? 4.253 6.731 16.324 1.00 95.75 262 THR A O 1
ATOM 1881 N N . GLY A 1 263 ? 4.734 5.684 18.244 1.00 96.50 263 GLY A N 1
ATOM 1882 C CA . GLY A 1 263 ? 3.469 5.999 18.909 1.00 96.50 263 GLY A CA 1
ATOM 1883 C C . GLY A 1 263 ? 2.302 5.069 18.561 1.00 96.50 263 GLY A C 1
ATOM 1884 O O . GLY A 1 263 ? 1.228 5.240 19.138 1.00 96.50 263 GLY A O 1
ATOM 1885 N N . LYS A 1 264 ? 2.487 4.091 17.664 1.00 98.25 264 LYS A N 1
ATOM 1886 C CA . LYS A 1 264 ? 1.526 2.995 17.473 1.00 98.25 264 LYS A CA 1
ATOM 1887 C C . LYS A 1 264 ? 1.705 1.938 18.560 1.00 98.25 264 LYS A C 1
ATOM 1889 O O . LYS A 1 264 ? 2.816 1.680 19.023 1.00 98.25 264 LYS A O 1
ATOM 1894 N N . GLU A 1 265 ? 0.613 1.287 18.936 1.00 98.25 265 GLU A N 1
ATOM 1895 C CA . GLU A 1 265 ? 0.675 0.011 19.645 1.00 98.25 265 GLU A CA 1
ATOM 1896 C C . GLU A 1 265 ? 1.054 -1.090 18.645 1.00 98.25 265 GLU A C 1
ATOM 1898 O O . GLU A 1 265 ? 0.746 -0.990 17.457 1.00 98.25 265 GLU A O 1
ATOM 1903 N N . SER A 1 266 ? 1.725 -2.146 19.101 1.00 96.12 266 SER A N 1
ATOM 1904 C CA . SER A 1 266 ? 2.121 -3.268 18.245 1.00 96.12 266 SER A CA 1
ATOM 1905 C C . SER A 1 266 ? 1.793 -4.588 18.925 1.00 96.12 266 SER A C 1
ATOM 1907 O O . SER A 1 266 ? 2.060 -4.770 20.115 1.00 96.12 266 SER A O 1
ATOM 1909 N N . VAL A 1 267 ? 1.213 -5.510 18.163 1.00 97.00 267 VAL A N 1
ATOM 1910 C CA . VAL A 1 267 ? 0.933 -6.876 18.593 1.00 97.00 267 VAL A CA 1
ATOM 1911 C C . VAL A 1 267 ? 1.522 -7.850 17.586 1.00 97.00 267 VAL A C 1
ATOM 1913 O O . VAL A 1 267 ? 1.439 -7.660 16.373 1.00 97.00 267 VAL A O 1
ATOM 1916 N N . VAL A 1 268 ? 2.133 -8.908 18.111 1.00 96.25 268 VAL A N 1
ATOM 1917 C CA . VAL A 1 268 ? 2.734 -9.956 17.297 1.00 96.25 268 VAL A CA 1
ATOM 1918 C C . VAL A 1 268 ? 1.792 -11.150 17.250 1.00 96.25 268 VAL A C 1
ATOM 1920 O O . VAL A 1 268 ? 1.535 -11.767 18.283 1.00 96.25 268 VAL A O 1
ATOM 1923 N N . VAL A 1 269 ? 1.297 -11.474 16.060 1.00 94.69 269 VAL A N 1
ATOM 1924 C CA . VAL A 1 269 ? 0.344 -12.554 15.803 1.00 94.69 269 VAL A CA 1
ATOM 1925 C C . VAL A 1 269 ? 0.789 -13.339 14.572 1.00 94.69 269 VAL A C 1
ATOM 1927 O O . VAL A 1 269 ? 1.164 -12.763 13.553 1.00 94.69 269 VAL A O 1
ATOM 1930 N N . ASP A 1 270 ? 0.763 -14.666 14.665 1.00 91.62 270 ASP A N 1
ATOM 1931 C CA . ASP A 1 270 ? 1.036 -15.544 13.530 1.00 91.62 270 ASP A CA 1
ATOM 1932 C C . ASP A 1 270 ? -0.280 -16.075 12.940 1.00 91.62 270 ASP A C 1
ATOM 1934 O O . ASP A 1 270 ? -0.867 -16.993 13.509 1.00 91.62 270 ASP A O 1
ATOM 1938 N N . PRO A 1 271 ? -0.754 -15.543 11.799 1.00 90.44 271 PRO A N 1
ATOM 1939 C CA . PRO A 1 271 ? -2.015 -15.976 11.203 1.00 90.44 271 PRO A CA 1
ATOM 1940 C C . PRO A 1 271 ? -1.938 -17.372 10.561 1.00 90.44 271 PRO A C 1
ATOM 1942 O O . PRO A 1 271 ? -2.939 -17.849 10.035 1.00 90.44 271 PRO A O 1
ATOM 1945 N N . SER A 1 272 ? -0.768 -18.028 10.558 1.00 88.81 272 SER A N 1
ATOM 1946 C CA . SER A 1 272 ? -0.647 -19.427 10.126 1.00 88.81 272 SER A CA 1
ATOM 1947 C C . SER A 1 272 ? -1.058 -20.430 11.210 1.00 88.81 272 SER A C 1
ATOM 1949 O O . SER A 1 272 ? -1.375 -21.578 10.895 1.00 88.81 272 SER A O 1
ATOM 1951 N N . ALA A 1 273 ? -1.087 -19.999 12.474 1.00 92.44 273 ALA A N 1
ATOM 1952 C CA . ALA A 1 273 ? -1.590 -20.783 13.591 1.00 92.44 273 ALA A CA 1
ATOM 1953 C C . ALA A 1 273 ? -3.085 -20.502 13.805 1.00 92.44 273 ALA A C 1
ATOM 1955 O O . ALA A 1 273 ? -3.545 -19.380 13.607 1.00 92.44 273 ALA A O 1
ATOM 1956 N N . ALA A 1 274 ? -3.858 -21.514 14.210 1.00 94.00 274 ALA A N 1
ATOM 1957 C CA . ALA A 1 274 ? -5.311 -21.380 14.353 1.00 94.00 274 ALA A CA 1
ATOM 1958 C C . ALA A 1 274 ? -5.716 -20.325 15.402 1.00 94.00 274 ALA A C 1
ATOM 1960 O O . ALA A 1 274 ? -6.634 -19.544 15.171 1.00 94.00 274 ALA A O 1
ATOM 1961 N N . ASP A 1 275 ? -5.000 -20.272 16.525 1.00 95.12 275 ASP A N 1
ATOM 1962 C CA . ASP A 1 275 ? -5.188 -19.283 17.591 1.00 95.12 275 ASP A CA 1
ATOM 1963 C C . ASP A 1 275 ? -4.771 -17.871 17.154 1.00 95.12 275 ASP A C 1
ATOM 1965 O O . ASP A 1 275 ? -5.443 -16.889 17.468 1.00 95.12 275 ASP A O 1
ATOM 1969 N N . GLY A 1 276 ? -3.684 -17.759 16.389 1.00 94.94 276 GLY A N 1
ATOM 1970 C CA . GLY A 1 276 ? -3.256 -16.493 15.808 1.00 94.94 276 GLY A CA 1
ATOM 1971 C C . GLY A 1 276 ? -4.233 -15.981 14.751 1.00 94.94 276 GLY A C 1
ATOM 1972 O O . GLY A 1 276 ? -4.557 -14.795 14.737 1.00 94.94 276 GLY A O 1
ATOM 1973 N N . LEU A 1 277 ? -4.775 -16.866 13.915 1.00 94.94 277 LEU A N 1
ATOM 1974 C CA . LEU A 1 277 ? -5.812 -16.514 12.953 1.00 94.94 277 LEU A CA 1
ATOM 1975 C C . LEU A 1 277 ? -7.081 -16.004 13.652 1.00 94.94 277 LEU A C 1
ATOM 1977 O O . LEU A 1 277 ? -7.590 -14.942 13.294 1.00 94.94 277 LEU A O 1
ATOM 1981 N N . GLU A 1 278 ? -7.542 -16.707 14.690 1.00 95.81 278 GLU A N 1
ATOM 1982 C CA . GLU A 1 278 ? -8.670 -16.266 15.521 1.00 95.81 278 GLU A CA 1
ATOM 1983 C C . GLU A 1 278 ? -8.391 -14.892 16.156 1.00 95.81 278 GLU A C 1
ATOM 1985 O O . GLU A 1 278 ? -9.259 -14.018 16.180 1.00 95.81 278 GLU A O 1
ATOM 1990 N N . ALA A 1 279 ? -7.164 -14.653 16.628 1.00 96.12 279 ALA A N 1
ATOM 1991 C CA . ALA A 1 279 ? -6.775 -13.361 17.183 1.00 96.12 279 ALA A CA 1
ATOM 1992 C C . ALA A 1 279 ? -6.828 -12.230 16.140 1.00 96.12 279 ALA A C 1
ATOM 1994 O O . ALA A 1 279 ? -7.332 -11.151 16.457 1.00 96.12 279 ALA A O 1
ATOM 1995 N N . VAL A 1 280 ? -6.368 -12.460 14.902 1.00 95.31 280 VAL A N 1
ATOM 1996 C CA . VAL A 1 280 ? -6.484 -11.473 13.809 1.00 95.31 280 VAL A CA 1
ATOM 1997 C C . VAL A 1 280 ? -7.949 -11.174 13.501 1.00 95.31 280 VAL A C 1
ATOM 1999 O O . VAL A 1 280 ? -8.325 -10.005 13.437 1.00 95.31 280 VAL A O 1
ATOM 2002 N N . GLN A 1 281 ? -8.789 -12.203 13.373 1.00 94.75 281 GLN A N 1
ATOM 2003 C CA . GLN A 1 281 ? -10.223 -12.033 13.121 1.00 94.75 281 GLN A CA 1
ATOM 2004 C C . GLN A 1 281 ? -10.888 -11.210 14.230 1.00 94.75 281 GLN A C 1
ATOM 2006 O O . GLN A 1 281 ? -11.622 -10.268 13.948 1.00 94.75 281 GLN A O 1
ATOM 2011 N N . ARG A 1 282 ? -10.561 -11.487 15.498 1.00 94.69 282 ARG A N 1
ATOM 2012 C CA . ARG A 1 282 ? -11.069 -10.720 16.645 1.00 94.69 282 ARG A CA 1
ATOM 2013 C C . ARG A 1 282 ? -10.603 -9.267 16.656 1.00 94.69 282 ARG A C 1
ATOM 2015 O O . ARG A 1 282 ? -11.377 -8.404 17.059 1.00 94.69 282 ARG A O 1
ATOM 2022 N N . LEU A 1 283 ? -9.360 -8.997 16.255 1.00 95.25 283 LEU A N 1
ATOM 2023 C CA . LEU A 1 283 ? -8.850 -7.630 16.125 1.00 95.25 283 LEU A CA 1
ATOM 2024 C C . LEU A 1 283 ? -9.615 -6.873 15.039 1.00 95.25 283 LEU A C 1
ATOM 2026 O O . LEU A 1 283 ? -10.086 -5.771 15.297 1.00 95.25 283 LEU A O 1
ATOM 2030 N N . VAL A 1 284 ? -9.794 -7.490 13.868 1.00 93.88 284 VAL A N 1
ATOM 2031 C CA . VAL A 1 284 ? -10.565 -6.924 12.754 1.00 93.88 284 VAL A CA 1
ATOM 2032 C C . VAL A 1 284 ? -12.005 -6.641 13.173 1.00 93.88 284 VAL A C 1
ATOM 2034 O O . VAL A 1 284 ? -12.464 -5.517 13.017 1.00 93.88 284 VAL A O 1
ATOM 2037 N N . SER A 1 285 ? -12.687 -7.598 13.808 1.00 90.81 285 SER A N 1
ATOM 2038 C CA . SER A 1 285 ? -14.064 -7.407 14.284 1.00 90.81 285 SER A CA 1
ATOM 2039 C C . SER A 1 285 ? -14.216 -6.343 15.373 1.00 90.81 285 SER A C 1
ATOM 2041 O O . SER A 1 285 ? -15.334 -5.896 15.619 1.00 90.81 285 SER A O 1
ATOM 2043 N N . ALA A 1 286 ? -13.140 -5.979 16.075 1.00 90.81 286 ALA A N 1
ATOM 2044 C CA . ALA A 1 286 ? -13.161 -4.955 17.117 1.00 90.81 286 ALA A CA 1
ATOM 2045 C C . ALA A 1 286 ? -12.785 -3.558 16.600 1.00 90.81 286 ALA A C 1
ATOM 2047 O O . ALA A 1 286 ? -12.971 -2.586 17.332 1.00 90.81 286 ALA A O 1
ATOM 2048 N N . ALA A 1 287 ? -12.221 -3.458 15.395 1.00 93.19 287 ALA A N 1
ATOM 2049 C CA . ALA A 1 287 ? -11.730 -2.208 14.838 1.00 93.19 287 ALA A CA 1
ATOM 2050 C C . ALA A 1 287 ? -12.876 -1.280 14.405 1.00 93.19 287 ALA A C 1
ATOM 2052 O O . ALA A 1 287 ? -13.955 -1.731 14.027 1.00 93.19 287 ALA A O 1
ATOM 2053 N N . ASP A 1 288 ? -12.614 0.025 14.436 1.00 91.38 288 ASP A N 1
ATOM 2054 C CA . ASP A 1 288 ? -13.425 1.028 13.739 1.00 91.38 288 ASP A CA 1
ATOM 2055 C C . ASP A 1 288 ? -12.903 1.241 12.306 1.00 91.38 288 ASP A C 1
ATOM 2057 O O . ASP A 1 288 ? -13.657 1.595 11.405 1.00 91.38 288 ASP A O 1
ATOM 2061 N N . VAL A 1 289 ? -11.599 1.024 12.090 1.00 93.31 289 VAL A N 1
ATOM 2062 C CA . VAL A 1 289 ? -10.933 1.118 10.785 1.00 93.31 289 VAL A CA 1
ATOM 2063 C C . VAL A 1 289 ? -9.932 -0.025 10.645 1.00 93.31 289 VAL A C 1
ATOM 2065 O O . VAL A 1 289 ? -9.120 -0.264 11.539 1.00 93.31 289 VAL A O 1
ATOM 2068 N N . VAL A 1 290 ? -9.926 -0.694 9.496 1.00 95.50 290 VAL A N 1
ATOM 2069 C CA . VAL A 1 290 ? -8.883 -1.662 9.135 1.00 95.50 290 VAL A CA 1
ATOM 2070 C C . VAL A 1 290 ? -8.077 -1.103 7.970 1.00 95.50 290 VAL A C 1
ATOM 2072 O O . VAL A 1 290 ? -8.641 -0.728 6.946 1.00 95.50 290 VAL A O 1
ATOM 2075 N N . VAL A 1 291 ? -6.755 -1.046 8.127 1.00 96.62 291 VAL A N 1
ATOM 2076 C CA . VAL A 1 291 ? -5.822 -0.618 7.076 1.00 96.62 291 VAL A CA 1
ATOM 2077 C C . VAL A 1 291 ? -5.018 -1.824 6.616 1.00 96.62 291 VAL A C 1
ATOM 2079 O O . VAL A 1 291 ? -4.304 -2.447 7.406 1.00 96.62 291 VAL A O 1
ATOM 2082 N N . GLU A 1 292 ? -5.096 -2.141 5.328 1.00 93.19 292 GLU A N 1
ATOM 2083 C CA . GLU A 1 292 ? -4.441 -3.308 4.743 1.00 93.19 292 GLU A CA 1
ATOM 2084 C C . GLU A 1 292 ? -3.762 -2.963 3.407 1.00 93.19 292 GLU A C 1
ATOM 2086 O O . GLU A 1 292 ? -4.171 -2.038 2.710 1.00 93.19 292 GLU A O 1
ATOM 2091 N N . SER A 1 293 ? -2.674 -3.665 3.079 1.00 91.44 293 SER A N 1
ATOM 2092 C CA . SER A 1 293 ? -1.915 -3.480 1.826 1.00 91.44 293 SER A CA 1
ATOM 2093 C C . SER A 1 293 ? -1.283 -4.780 1.304 1.00 91.44 293 SER A C 1
ATOM 2095 O O . SER A 1 293 ? -0.231 -4.793 0.653 1.00 91.44 293 SER A O 1
ATOM 2097 N N . SER A 1 294 ? -1.891 -5.906 1.658 1.00 85.69 294 SER A N 1
ATOM 2098 C CA . SER A 1 294 ? -1.526 -7.249 1.234 1.00 85.69 294 SER A CA 1
ATOM 2099 C C . SER A 1 294 ? -2.061 -7.548 -0.176 1.00 85.69 294 SER A C 1
ATOM 2101 O O . SER A 1 294 ? -2.620 -6.691 -0.853 1.00 85.69 294 SER A O 1
ATOM 2103 N N . ARG A 1 295 ? -1.813 -8.756 -0.700 1.00 81.00 295 ARG A N 1
ATOM 2104 C CA . ARG A 1 295 ? -2.407 -9.141 -1.994 1.00 81.00 295 ARG A CA 1
ATOM 2105 C C . ARG A 1 295 ? -3.882 -9.501 -1.778 1.00 81.00 295 ARG A C 1
ATOM 2107 O O . ARG A 1 295 ? -4.151 -10.137 -0.761 1.00 81.00 295 ARG A O 1
ATOM 2114 N N . PRO A 1 296 ? -4.786 -9.263 -2.753 1.00 77.00 296 PRO A N 1
ATOM 2115 C CA . PRO A 1 296 ? -6.232 -9.469 -2.582 1.00 77.00 296 PRO A CA 1
ATOM 2116 C C . PRO A 1 296 ? -6.631 -10.827 -1.979 1.00 77.00 296 PRO A C 1
ATOM 2118 O O . PRO A 1 296 ? -7.566 -10.928 -1.195 1.00 77.00 296 PRO A O 1
ATOM 2121 N N . ARG A 1 297 ? -5.870 -11.887 -2.281 1.00 82.25 297 ARG A N 1
ATOM 2122 C CA . ARG A 1 297 ? -6.110 -13.243 -1.761 1.00 82.25 297 ARG A CA 1
ATOM 2123 C C . ARG A 1 297 ? -5.908 -13.425 -0.249 1.00 82.25 297 ARG A C 1
ATOM 2125 O O . ARG A 1 297 ? -6.363 -14.431 0.283 1.00 82.25 297 ARG A O 1
ATOM 2132 N N . VAL A 1 298 ? -5.164 -12.550 0.430 1.00 88.12 298 VAL A N 1
ATOM 2133 C CA . VAL A 1 298 ? -4.720 -12.789 1.818 1.00 88.12 298 VAL A CA 1
ATOM 2134 C C . VAL A 1 298 ? -5.887 -12.727 2.799 1.00 88.12 298 VAL A C 1
ATOM 2136 O O . VAL A 1 298 ? -6.005 -13.623 3.628 1.00 88.12 298 VAL A O 1
ATOM 2139 N N . MET A 1 299 ? -6.790 -11.751 2.666 1.00 90.19 299 MET A N 1
ATOM 2140 C CA . MET A 1 299 ? -7.956 -11.649 3.556 1.00 90.19 299 MET A CA 1
ATOM 2141 C C . MET A 1 299 ? -8.866 -12.875 3.445 1.00 90.19 299 MET A C 1
ATOM 2143 O O . MET A 1 299 ? -9.218 -13.475 4.460 1.00 90.19 299 MET A O 1
ATOM 2147 N N . GLY A 1 300 ? -9.124 -13.344 2.220 1.00 89.12 300 GLY A N 1
ATOM 2148 C CA . GLY A 1 300 ? -9.868 -14.586 1.993 1.00 89.12 300 GLY A CA 1
ATOM 2149 C C . GLY A 1 300 ? -9.177 -15.823 2.585 1.00 89.12 300 GLY A C 1
ATOM 2150 O O . GLY A 1 300 ? -9.839 -16.674 3.172 1.00 89.12 300 GLY A O 1
ATOM 2151 N N . GLN A 1 301 ? -7.842 -15.910 2.514 1.00 90.25 301 GLN A N 1
ATOM 2152 C CA . GLN A 1 301 ? -7.072 -16.980 3.174 1.00 90.25 301 GLN A CA 1
ATOM 2153 C C . GLN A 1 301 ? -7.183 -16.938 4.702 1.00 90.25 301 GLN A C 1
ATOM 2155 O O . GLN A 1 301 ? -7.056 -17.975 5.349 1.00 90.25 301 GLN A O 1
ATOM 2160 N N . TRP A 1 302 ? -7.432 -15.761 5.273 1.00 91.62 302 TRP A N 1
ATOM 2161 C CA . TRP A 1 302 ? -7.689 -15.582 6.698 1.00 91.62 302 TRP A CA 1
ATOM 2162 C C . TRP A 1 302 ? -9.172 -15.735 7.070 1.00 91.62 302 TRP A C 1
ATOM 2164 O O . TRP A 1 302 ? -9.544 -15.521 8.222 1.00 91.62 302 TRP A O 1
ATOM 2174 N N . GLY A 1 303 ? -10.034 -16.114 6.121 1.00 91.06 303 GLY A N 1
ATOM 2175 C CA . GLY A 1 303 ? -11.475 -16.231 6.352 1.00 91.06 303 GLY A CA 1
ATOM 2176 C C . GLY A 1 303 ? -12.153 -14.889 6.644 1.00 91.06 303 GLY A C 1
ATOM 2177 O O . GLY A 1 303 ? -13.193 -14.867 7.294 1.00 91.06 303 GLY A O 1
ATOM 2178 N N . ILE A 1 304 ? -11.551 -13.781 6.207 1.00 91.75 304 ILE A N 1
ATOM 2179 C CA . ILE A 1 304 ? -12.083 -12.427 6.356 1.00 91.75 304 ILE A CA 1
ATOM 2180 C C . ILE A 1 304 ? -12.724 -12.037 5.026 1.00 91.75 304 ILE A C 1
ATOM 2182 O O . ILE A 1 304 ? -12.032 -11.741 4.050 1.00 91.75 304 ILE A O 1
ATOM 2186 N N . ASP A 1 305 ? -14.053 -12.061 4.996 1.00 91.81 305 ASP A N 1
ATOM 2187 C CA . ASP A 1 305 ? -14.847 -11.602 3.861 1.00 91.81 305 ASP A CA 1
ATOM 2188 C C . ASP A 1 305 ? -15.096 -10.093 3.992 1.00 91.81 305 ASP A C 1
ATOM 2190 O O . ASP A 1 305 ? -15.932 -9.644 4.776 1.00 91.81 305 ASP A O 1
ATOM 2194 N N . VAL A 1 306 ? -14.301 -9.308 3.263 1.00 90.31 306 VAL A N 1
ATOM 2195 C CA . VAL A 1 306 ? -14.335 -7.840 3.328 1.00 90.31 306 VAL A CA 1
ATOM 2196 C C . VAL A 1 306 ? -15.674 -7.293 2.837 1.00 90.31 306 VAL A C 1
ATOM 2198 O O . VAL A 1 306 ? -16.195 -6.359 3.441 1.00 90.31 306 VAL A O 1
ATOM 2201 N N . GLU A 1 307 ? -16.247 -7.876 1.781 1.00 90.00 307 GLU A N 1
ATOM 2202 C CA . GLU A 1 307 ? -17.533 -7.433 1.233 1.00 90.00 307 GLU A CA 1
ATOM 2203 C C . GLU A 1 307 ? -18.648 -7.679 2.251 1.00 90.00 307 GLU A C 1
ATOM 2205 O O . GLU A 1 307 ? -19.392 -6.756 2.578 1.00 90.00 307 GLU A O 1
ATOM 2210 N N . ALA A 1 308 ? -18.687 -8.872 2.854 1.00 90.75 308 ALA A N 1
ATOM 2211 C CA . ALA A 1 308 ? -19.676 -9.192 3.879 1.00 90.75 308 ALA A CA 1
ATOM 2212 C C . ALA A 1 308 ? -19.559 -8.305 5.133 1.00 90.75 308 ALA A C 1
ATOM 2214 O O . ALA A 1 308 ? -20.579 -7.931 5.714 1.00 90.75 308 ALA A O 1
ATOM 2215 N N . LEU A 1 309 ? -18.337 -7.957 5.561 1.00 89.44 309 LEU A N 1
ATOM 2216 C CA . LEU A 1 309 ? -18.116 -7.052 6.698 1.00 89.44 309 LEU A CA 1
ATOM 2217 C C . LEU A 1 309 ? -18.596 -5.627 6.397 1.00 89.44 309 LEU A C 1
ATOM 2219 O O . LEU A 1 309 ? -19.268 -5.016 7.232 1.00 89.44 309 LEU A O 1
ATOM 2223 N N . VAL A 1 310 ? -18.292 -5.114 5.199 1.00 88.69 310 VAL A N 1
ATOM 2224 C CA . VAL A 1 310 ? -18.765 -3.799 4.749 1.00 88.69 310 VAL A CA 1
ATOM 2225 C C . VAL A 1 310 ? -20.290 -3.794 4.671 1.00 88.69 310 VAL A C 1
ATOM 2227 O O . VAL A 1 310 ? -20.919 -2.930 5.278 1.00 88.69 310 VAL A O 1
ATOM 2230 N N . ASP A 1 311 ? -20.900 -4.786 4.020 1.00 88.06 311 ASP A N 1
ATOM 2231 C CA . ASP A 1 311 ? -22.357 -4.916 3.897 1.00 88.06 311 ASP A CA 1
ATOM 2232 C C . ASP A 1 311 ? -23.058 -4.998 5.261 1.00 88.06 311 ASP A C 1
ATOM 2234 O O . ASP A 1 311 ? -24.135 -4.429 5.445 1.00 88.06 311 ASP A O 1
ATOM 2238 N N . ALA A 1 312 ? -22.434 -5.651 6.244 1.00 86.38 312 ALA A N 1
ATOM 2239 C CA . ALA A 1 312 ? -22.949 -5.744 7.608 1.00 86.38 312 ALA A CA 1
ATOM 2240 C C . ALA A 1 312 ? -22.738 -4.467 8.447 1.00 86.38 312 ALA A C 1
ATOM 2242 O O . ALA A 1 312 ? -23.406 -4.304 9.471 1.00 86.38 312 ALA A O 1
ATOM 2243 N N . GLY A 1 313 ? -21.840 -3.563 8.038 1.00 80.00 313 GLY A N 1
ATOM 2244 C CA . GLY A 1 313 ? -21.476 -2.366 8.801 1.00 80.00 313 GLY A CA 1
ATOM 2245 C C . GLY A 1 313 ? -20.653 -2.671 10.056 1.00 80.00 313 GLY A C 1
ATOM 2246 O O . GLY A 1 313 ? -20.875 -2.054 11.104 1.00 80.00 313 GLY A O 1
ATOM 2247 N N . THR A 1 314 ? -19.761 -3.661 9.991 1.00 66.62 314 THR A N 1
ATOM 2248 C CA . THR A 1 314 ? -19.023 -4.199 11.154 1.00 66.62 314 THR A CA 1
ATOM 2249 C C . THR A 1 314 ? -17.524 -4.022 11.094 1.00 66.62 314 THR A C 1
ATOM 2251 O O . THR A 1 314 ? -16.975 -4.149 9.980 1.00 66.62 314 THR A O 1
#

Foldseek 3Di:
DDPPVPDDDDDDDDADDQPAWPDDDDPDDDDDVVVVLVVLVVDDPQPPPVLVVVVVVPQQQFWEDAPPDGGDGDPSVVLSSQVSVQVVLVVLQFDRDRRSNLVRVVCVLQVFGYHYQAGSVRFWGWAAAAPFIKIFGRPDPLLLVCQCVLLVHDDNSVPVVVSRVSRNDHDLVSSVVSCVVSVGDMDTPPPDDPRPDDDDAADADPDIDSAFEEEQAEADRDRLQVQQSSVSSNHAYEYEAEPVGGHCCVVGPPVRVCVSCPPHHYDYADCVDPVSLVVVVVSVVPGPHYGYDDPPCVCVVSVHDPVVCNNHND